Protein AF-A0A929DGN9-F1 (afdb_monomer)

Foldseek 3Di:
DDDDPDDDPPVNVVVVVVVVVVVVVVVVVVVVCVVVPVPQPDDPDDDPDDAPPPPDDDDDDPPDDDKDFRPDKDQFDKDKDKDFDPDDDQFDKKFKWFLAPDPQFTWTFIAGLQQWTFIWTGHRPDTDTLGPIDHDPLDHHDGDIWMWMWGADFQKIWIDINSHTDDIGGDHPGRMHTMIMD

Sequence (182 aa):
MNEPPEQIPRCLWRAGVGLVALALAVGLALIVALALGWNNPRPTRSPDWEAPGLPLSLEATSNEAVVTLLGYLSGDFTLEVEAAPLSGPDFNGYGLVYRAQGPAHYYAFAVGADGYYGVLRVQGDEETPLVDWQQFPHVRRGRQANRLRVNCAGPTCRFYINDEYATTVEDSTWLAGDVGLW

Secondary structure (DSSP, 8-state):
--PPP----HHHHHHHHHHHHHHHHHHHHHHHHHHTTTT--S-SSPPS---TTPSP-----TT----EE-S--BSSEEEEEEE---SS-S--EEEEEEEEEETTEEEEEEEETTSEEEEEEEETTEEEEEEEEEE-TTSPPTT--EEEEEEEETTEEEEEETTEEEEEEE--S-SSBEEEE-

pLDDT: mean 90.07, std 10.59, range [41.5, 98.75]

Mean predicted aligned error: 8.44 Å

Structure (mmCIF, N/CA/C/O backbone):
data_AF-A0A929DGN9-F1
#
_entry.id   AF-A0A929DGN9-F1
#
loop_
_atom_site.group_PDB
_atom_site.id
_atom_site.type_symbol
_atom_site.label_atom_id
_atom_site.label_alt_id
_atom_site.label_comp_id
_atom_site.label_asym_id
_atom_site.label_entity_id
_atom_site.label_seq_id
_atom_site.pdbx_PDB_ins_code
_atom_site.Cartn_x
_atom_site.Cartn_y
_atom_site.Cartn_z
_atom_site.occupancy
_atom_site.B_iso_or_equiv
_atom_site.auth_seq_id
_atom_site.auth_comp_id
_atom_site.auth_asym_id
_atom_site.auth_atom_id
_atom_site.pdbx_PDB_model_num
ATOM 1 N N . MET A 1 1 ? 61.242 -4.576 -35.184 1.00 41.50 1 MET A N 1
ATOM 2 C CA . MET A 1 1 ? 61.069 -6.029 -34.990 1.00 41.50 1 MET A CA 1
ATOM 3 C C . MET A 1 1 ? 59.685 -6.182 -34.399 1.00 41.50 1 MET A C 1
ATOM 5 O O . MET A 1 1 ? 59.508 -5.853 -33.238 1.00 41.50 1 MET A O 1
ATOM 9 N N . ASN A 1 2 ? 58.695 -6.470 -35.243 1.00 57.91 2 ASN A N 1
ATOM 10 C CA . ASN A 1 2 ? 57.292 -6.514 -34.838 1.00 57.91 2 ASN A CA 1
ATOM 11 C C . ASN A 1 2 ? 56.950 -7.979 -34.584 1.00 57.91 2 ASN A C 1
ATOM 13 O O . ASN A 1 2 ? 57.044 -8.784 -35.511 1.00 57.91 2 ASN A O 1
ATOM 17 N N . GLU A 1 3 ? 56.630 -8.326 -33.341 1.00 52.97 3 GLU A N 1
ATOM 18 C CA . GLU A 1 3 ? 56.109 -9.654 -33.026 1.00 52.97 3 GLU A CA 1
ATOM 19 C C . GLU A 1 3 ? 54.769 -9.870 -33.750 1.00 52.97 3 GLU A C 1
ATOM 21 O O . GLU A 1 3 ? 53.970 -8.931 -33.864 1.00 52.97 3 GLU A O 1
ATOM 26 N N . PRO A 1 4 ? 54.516 -11.073 -34.293 1.00 59.78 4 PRO A N 1
ATOM 27 C CA . PRO A 1 4 ? 53.228 -11.385 -34.890 1.00 59.78 4 PRO A CA 1
ATOM 28 C C . PRO A 1 4 ? 52.141 -11.384 -33.802 1.00 59.78 4 PRO A C 1
ATOM 30 O O . PRO A 1 4 ? 52.406 -11.825 -32.683 1.00 59.78 4 PRO A O 1
ATOM 33 N N . PRO A 1 5 ? 50.913 -10.925 -34.106 1.00 62.19 5 PRO A N 1
ATOM 34 C CA . PRO A 1 5 ? 49.835 -10.916 -33.128 1.00 62.19 5 PRO A CA 1
ATOM 35 C C . PRO A 1 5 ? 49.515 -12.345 -32.680 1.00 62.19 5 PRO A C 1
ATOM 37 O O . PRO A 1 5 ? 49.382 -13.257 -33.502 1.00 62.19 5 PRO A O 1
ATOM 40 N N . GLU A 1 6 ? 49.396 -12.521 -31.367 1.00 69.88 6 GLU A N 1
ATOM 41 C CA . GLU A 1 6 ? 49.073 -13.784 -30.711 1.00 69.88 6 GLU A CA 1
ATOM 42 C C . GLU A 1 6 ? 47.742 -14.339 -31.255 1.00 69.88 6 GLU A C 1
ATOM 44 O O . GLU A 1 6 ? 46.668 -13.766 -31.062 1.00 69.88 6 GLU A O 1
ATOM 49 N N . GLN A 1 7 ? 47.808 -15.441 -32.010 1.00 69.75 7 GLN A N 1
ATOM 50 C CA . GLN A 1 7 ? 46.627 -16.083 -32.589 1.00 69.75 7 GLN A CA 1
ATOM 51 C C . GLN A 1 7 ? 45.968 -16.980 -31.542 1.00 69.75 7 GLN A C 1
ATOM 53 O O . GLN A 1 7 ? 46.525 -18.010 -31.162 1.00 69.75 7 GLN A O 1
ATOM 58 N N . ILE A 1 8 ? 44.756 -16.620 -31.112 1.00 74.69 8 ILE A N 1
ATOM 59 C CA . ILE A 1 8 ? 43.980 -17.428 -30.165 1.00 74.69 8 ILE A CA 1
ATOM 60 C C . ILE A 1 8 ? 43.741 -18.829 -30.767 1.00 74.69 8 ILE A C 1
ATOM 62 O O . ILE A 1 8 ? 43.163 -18.946 -31.855 1.00 74.69 8 ILE A O 1
ATOM 66 N N . PRO A 1 9 ? 44.128 -19.915 -30.072 1.00 84.56 9 PRO A N 1
ATOM 67 C CA . PRO A 1 9 ? 43.871 -21.282 -30.507 1.00 84.56 9 PRO A CA 1
ATOM 68 C C . PRO A 1 9 ? 42.387 -21.517 -30.815 1.00 84.56 9 PRO A C 1
ATOM 70 O O . PRO A 1 9 ? 41.515 -21.206 -30.005 1.00 84.56 9 PRO A O 1
ATOM 73 N N . ARG A 1 10 ? 42.078 -22.153 -31.955 1.00 79.00 10 ARG A N 1
ATOM 74 C CA . ARG A 1 10 ? 40.691 -22.448 -32.386 1.00 79.00 10 ARG A CA 1
ATOM 75 C C . ARG A 1 10 ? 39.855 -23.176 -31.324 1.00 79.00 10 ARG A C 1
ATOM 77 O O . ARG A 1 10 ? 38.642 -22.998 -31.283 1.00 79.00 10 ARG A O 1
ATOM 84 N N . CYS A 1 11 ? 40.493 -23.991 -30.482 1.00 77.06 11 CYS A N 1
ATOM 85 C CA . CYS A 1 11 ? 39.845 -24.668 -29.358 1.00 77.06 11 CYS A CA 1
ATOM 86 C C . CYS A 1 11 ? 39.389 -23.671 -28.280 1.00 77.06 11 CYS A C 1
ATOM 88 O O . CYS A 1 11 ? 38.233 -23.705 -27.869 1.00 77.06 11 CYS A O 1
ATOM 90 N N . LEU A 1 12 ? 40.259 -22.728 -27.902 1.00 78.62 12 LEU A N 1
ATOM 91 C CA . LEU A 1 12 ? 39.950 -21.669 -26.939 1.00 78.62 12 LEU A CA 1
ATOM 92 C C . LEU A 1 12 ? 38.882 -20.709 -27.474 1.00 78.62 12 LEU A C 1
ATOM 94 O O . LEU A 1 12 ? 37.972 -20.343 -26.738 1.00 78.62 12 LEU A O 1
ATOM 98 N N . TRP A 1 13 ? 38.915 -20.381 -28.769 1.00 78.56 13 TRP A N 1
ATOM 99 C CA . TRP A 1 13 ? 37.856 -19.591 -29.406 1.00 78.56 13 TRP A CA 1
ATOM 100 C C . TRP A 1 13 ? 36.494 -20.301 -29.372 1.00 78.56 13 TRP A C 1
ATOM 102 O O . TRP A 1 13 ? 35.494 -19.710 -28.976 1.00 78.56 13 TRP A O 1
ATOM 112 N N . ARG A 1 14 ? 36.443 -21.590 -29.741 1.00 86.25 14 ARG A N 1
ATOM 113 C CA . ARG A 1 14 ? 35.204 -22.389 -29.696 1.00 86.25 14 ARG A CA 1
ATOM 114 C C . ARG A 1 14 ? 34.670 -22.548 -28.275 1.00 86.25 14 ARG A C 1
ATOM 116 O O . ARG A 1 14 ? 33.463 -22.448 -28.081 1.00 86.25 14 ARG A O 1
ATOM 123 N N . ALA A 1 15 ? 35.554 -22.762 -27.302 1.00 85.62 15 ALA A N 1
ATOM 124 C CA . ALA A 1 15 ? 35.184 -22.816 -25.893 1.00 85.62 15 ALA A CA 1
ATOM 125 C C . ALA A 1 15 ? 34.601 -21.473 -25.421 1.00 85.62 15 ALA A C 1
ATOM 127 O O . ALA A 1 15 ? 33.541 -21.457 -24.803 1.00 85.62 15 ALA A O 1
ATOM 128 N N . GLY A 1 16 ? 35.231 -20.351 -25.786 1.00 83.12 16 GLY A N 1
ATOM 129 C CA . GLY A 1 16 ? 34.738 -19.008 -25.476 1.00 83.12 16 GLY A CA 1
ATOM 130 C C . GLY A 1 16 ? 33.360 -18.722 -26.078 1.00 83.12 16 GLY A C 1
ATOM 131 O O . GLY A 1 16 ? 32.450 -18.315 -25.362 1.00 83.12 16 GLY A O 1
ATOM 132 N N . VAL A 1 17 ? 33.166 -19.010 -27.369 1.00 90.19 17 VAL A N 1
ATOM 133 C CA . VAL A 1 17 ? 31.860 -18.852 -28.038 1.00 90.19 17 VAL A CA 1
ATOM 134 C C . VAL A 1 17 ? 30.794 -19.750 -27.400 1.00 90.19 17 VAL A C 1
ATOM 136 O O . VAL A 1 17 ? 29.668 -19.304 -27.188 1.00 90.19 17 VAL A O 1
ATOM 139 N N . GLY A 1 18 ? 31.144 -20.991 -27.047 1.00 90.31 18 GLY A N 1
ATOM 140 C CA . GLY A 1 18 ? 30.239 -21.915 -26.361 1.00 90.31 18 GLY A CA 1
ATOM 141 C C . GLY A 1 18 ? 29.799 -21.412 -24.984 1.00 90.31 18 GLY A C 1
ATOM 142 O O . GLY A 1 18 ? 28.613 -21.471 -24.665 1.00 90.31 18 GLY A O 1
ATOM 143 N N . LEU A 1 19 ? 30.724 -20.859 -24.193 1.00 92.50 19 LEU A N 1
ATOM 144 C CA . LEU A 1 19 ? 30.418 -20.272 -22.884 1.00 92.50 19 LEU A CA 1
ATOM 145 C C . LEU A 1 19 ? 29.502 -19.048 -22.999 1.00 92.50 19 LEU A C 1
ATOM 147 O O . LEU A 1 19 ? 28.551 -18.928 -22.231 1.00 92.50 19 LEU A O 1
ATOM 151 N N . VAL A 1 20 ? 29.742 -18.169 -23.978 1.00 92.00 20 VAL A N 1
ATOM 152 C CA . VAL A 1 20 ? 28.879 -17.000 -24.225 1.00 92.00 20 VAL A CA 1
ATOM 153 C C . VAL A 1 20 ? 27.476 -17.434 -24.653 1.00 92.00 20 VAL A C 1
ATOM 155 O O . VAL A 1 20 ? 26.492 -16.927 -24.117 1.00 92.00 20 VAL A O 1
ATOM 158 N N . ALA A 1 21 ? 27.362 -18.397 -25.572 1.00 93.94 21 ALA A N 1
ATOM 159 C CA . ALA A 1 21 ? 26.068 -18.920 -26.007 1.00 93.94 21 ALA A CA 1
ATOM 160 C C . ALA A 1 21 ? 25.289 -19.560 -24.846 1.00 93.94 21 ALA A C 1
ATOM 162 O O . ALA A 1 21 ? 24.088 -19.326 -24.710 1.00 93.94 21 ALA A O 1
ATOM 163 N N . LEU A 1 22 ? 25.973 -20.312 -23.975 1.00 95.38 22 LEU A N 1
ATOM 164 C CA . LEU A 1 22 ? 25.376 -20.885 -22.770 1.00 95.38 22 LEU A CA 1
ATOM 165 C C . LEU A 1 22 ? 24.885 -19.792 -21.810 1.00 95.38 22 LEU A C 1
ATOM 167 O O . LEU A 1 22 ? 23.753 -19.867 -21.339 1.00 95.38 22 LEU A O 1
ATOM 171 N N . ALA A 1 23 ? 25.697 -18.764 -21.551 1.00 94.44 23 ALA A N 1
ATOM 172 C CA . ALA A 1 23 ? 25.321 -17.657 -20.673 1.00 94.44 23 ALA A CA 1
ATOM 173 C C . ALA A 1 23 ? 24.089 -16.898 -21.197 1.00 94.44 23 ALA A C 1
ATOM 175 O O . ALA A 1 23 ? 23.170 -16.612 -20.431 1.00 94.44 23 ALA A O 1
ATOM 176 N N . LEU A 1 24 ? 24.028 -16.631 -22.507 1.00 95.25 24 LEU A N 1
ATOM 177 C CA . LEU A 1 24 ? 22.865 -16.008 -23.145 1.00 95.25 24 LEU A CA 1
ATOM 178 C C . LEU A 1 24 ? 21.616 -16.893 -23.058 1.00 95.25 24 LEU A C 1
ATOM 180 O O . LEU A 1 24 ? 20.533 -16.386 -22.774 1.00 95.25 24 LEU A O 1
ATOM 184 N N . ALA A 1 25 ? 21.755 -18.207 -23.257 1.00 95.88 25 ALA A N 1
ATOM 185 C CA . ALA A 1 25 ? 20.642 -19.146 -23.140 1.00 95.88 25 ALA A CA 1
ATOM 186 C C . ALA A 1 25 ? 20.096 -19.219 -21.705 1.00 95.88 25 ALA A C 1
ATOM 188 O O . ALA A 1 25 ? 18.882 -19.187 -21.514 1.00 95.88 25 ALA A O 1
ATOM 189 N N . VAL A 1 26 ? 20.975 -19.255 -20.697 1.00 95.06 26 VAL A N 1
ATOM 190 C CA . VAL A 1 26 ? 20.585 -19.208 -19.277 1.00 95.06 26 VAL A CA 1
ATOM 191 C C . VAL A 1 26 ? 19.895 -17.884 -18.948 1.00 95.06 26 VAL A C 1
ATOM 193 O O . VAL A 1 26 ? 18.844 -17.890 -18.311 1.00 95.06 26 VAL A O 1
ATOM 196 N N . GLY A 1 27 ? 20.433 -16.757 -19.422 1.00 94.25 27 GLY A N 1
ATOM 197 C CA . GLY A 1 27 ? 19.818 -15.441 -19.244 1.00 94.25 27 GLY A CA 1
ATOM 198 C C . GLY A 1 27 ? 18.423 -15.355 -19.866 1.00 94.25 27 GLY A C 1
ATOM 199 O O . GLY A 1 27 ? 17.482 -14.925 -19.205 1.00 94.25 27 GLY A O 1
ATOM 200 N N . LEU A 1 28 ? 18.255 -15.832 -21.104 1.00 95.00 28 LEU A N 1
ATOM 201 C CA . LEU A 1 28 ? 16.951 -15.879 -21.770 1.00 95.00 28 LEU A CA 1
ATOM 202 C C . LEU A 1 28 ? 15.971 -16.799 -21.032 1.00 95.00 28 LEU A C 1
ATOM 204 O O . LEU A 1 28 ? 14.821 -16.419 -20.832 1.00 95.00 28 LEU A O 1
ATOM 208 N N . ALA A 1 29 ? 16.419 -17.979 -20.597 1.00 92.75 29 ALA A N 1
ATOM 209 C CA . ALA A 1 29 ? 15.597 -18.896 -19.815 1.00 92.75 29 ALA A CA 1
ATOM 210 C C . ALA A 1 29 ? 15.138 -18.259 -18.495 1.00 92.75 29 ALA A C 1
ATOM 212 O O . ALA A 1 29 ? 13.976 -18.411 -18.130 1.00 92.75 29 ALA A O 1
ATOM 213 N N . LEU A 1 30 ? 16.006 -17.497 -17.820 1.00 89.19 30 LEU A N 1
ATOM 214 C CA . LEU A 1 30 ? 15.650 -16.754 -16.612 1.00 89.19 30 LEU A CA 1
ATOM 215 C C . LEU A 1 30 ? 14.649 -15.625 -16.904 1.00 89.19 30 LEU A C 1
ATOM 217 O O . LEU A 1 30 ? 13.691 -15.458 -16.158 1.00 89.19 30 LEU A O 1
ATOM 221 N N . ILE A 1 31 ? 14.817 -14.881 -18.001 1.00 86.06 31 ILE A N 1
ATOM 222 C CA . ILE A 1 31 ? 13.856 -13.845 -18.420 1.00 86.06 31 ILE A CA 1
ATOM 223 C C . ILE A 1 31 ? 12.488 -14.470 -18.710 1.00 86.06 31 ILE A C 1
ATOM 225 O O . ILE A 1 31 ? 11.473 -13.970 -18.232 1.00 86.06 31 ILE A O 1
ATOM 229 N N . VAL A 1 32 ? 12.451 -15.583 -19.449 1.00 85.94 32 VAL A N 1
ATOM 230 C CA . VAL A 1 32 ? 11.212 -16.321 -19.738 1.00 85.94 32 VAL A CA 1
ATOM 231 C C . VAL A 1 32 ? 10.591 -16.850 -18.448 1.00 85.94 32 VAL A C 1
ATOM 233 O O . VAL A 1 32 ? 9.395 -16.688 -18.242 1.00 85.94 32 VAL A O 1
ATOM 236 N N . ALA A 1 33 ? 11.389 -17.420 -17.547 1.00 82.88 33 ALA A N 1
ATOM 237 C CA . ALA A 1 33 ? 10.945 -17.862 -16.231 1.00 82.88 33 ALA A CA 1
ATOM 238 C C . ALA A 1 33 ? 10.296 -16.733 -15.418 1.00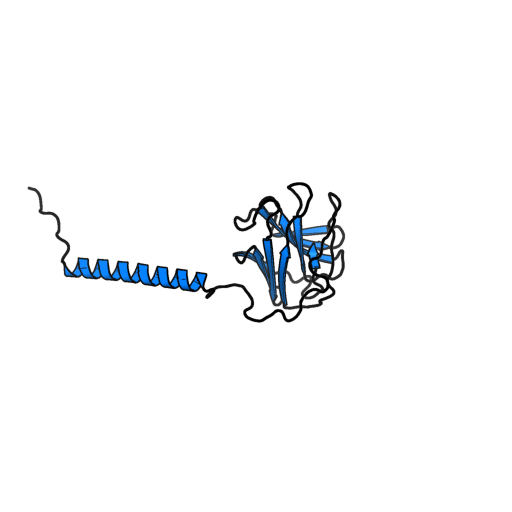 82.88 33 ALA A C 1
ATOM 240 O O . ALA A 1 33 ? 9.210 -16.917 -14.873 1.00 82.88 33 ALA A O 1
ATOM 241 N N . LEU A 1 34 ? 10.931 -15.561 -15.355 1.00 80.06 34 LEU A N 1
ATOM 242 C CA . LEU A 1 34 ? 10.397 -14.387 -14.663 1.00 80.06 34 LEU A CA 1
ATOM 243 C C . LEU A 1 34 ? 9.116 -13.871 -15.332 1.00 80.06 34 LEU A C 1
ATOM 245 O O . LEU A 1 34 ? 8.139 -13.610 -14.635 1.00 80.06 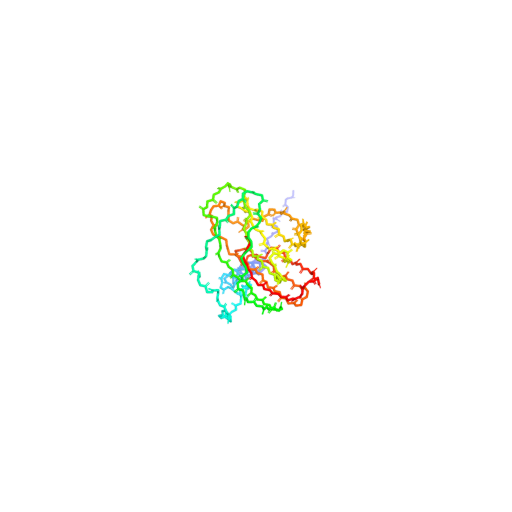34 LEU A O 1
ATOM 249 N N . ALA A 1 35 ? 9.072 -13.814 -16.667 1.00 73.56 35 ALA A N 1
ATOM 250 C CA . ALA A 1 35 ? 7.884 -13.419 -17.428 1.00 73.56 35 ALA A CA 1
ATOM 251 C C . ALA A 1 35 ? 6.710 -14.402 -17.256 1.00 73.56 35 ALA A C 1
ATOM 253 O O . ALA A 1 35 ? 5.552 -13.992 -17.242 1.00 73.56 35 ALA A O 1
ATOM 254 N N . LEU A 1 36 ? 7.007 -15.692 -17.078 1.00 77.00 36 LEU A N 1
ATOM 255 C CA . LEU A 1 36 ? 6.037 -16.738 -16.742 1.00 77.00 36 LEU A CA 1
ATOM 256 C C . LEU A 1 36 ? 5.702 -16.787 -15.242 1.00 77.00 36 LEU A C 1
ATOM 258 O O . LEU A 1 36 ? 4.891 -17.609 -14.821 1.00 77.00 36 LEU A O 1
ATOM 262 N N . GLY A 1 37 ? 6.288 -15.902 -14.433 1.00 64.12 37 GLY A N 1
ATOM 263 C CA . GLY A 1 37 ? 5.940 -15.743 -13.031 1.00 64.12 37 GLY A CA 1
ATOM 264 C C . GLY A 1 37 ? 6.639 -16.701 -12.068 1.00 64.12 37 GLY A C 1
ATOM 265 O O . GLY A 1 37 ? 6.131 -16.895 -10.968 1.00 64.12 37 GLY A O 1
ATOM 266 N N . TRP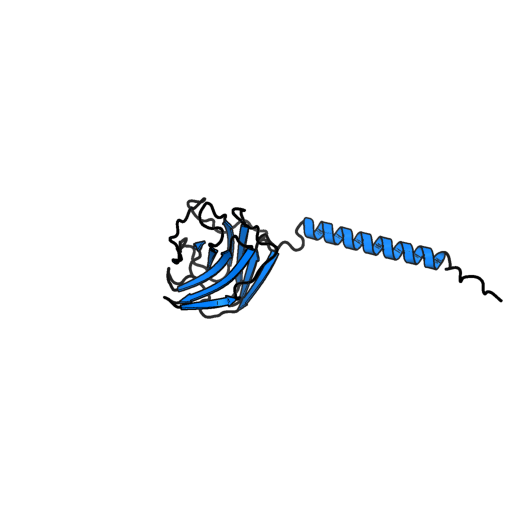 A 1 38 ? 7.803 -17.265 -12.419 1.00 67.00 38 TRP A N 1
ATOM 267 C CA . TRP A 1 38 ? 8.611 -18.068 -11.483 1.00 67.00 38 TRP A CA 1
ATOM 268 C C . TRP A 1 38 ? 8.849 -17.293 -10.173 1.00 67.00 38 TRP A C 1
ATOM 270 O O . TRP A 1 38 ? 8.730 -17.862 -9.094 1.00 67.00 38 TRP A O 1
ATOM 280 N N . ASN A 1 39 ? 9.069 -15.977 -10.237 1.00 67.81 39 ASN A N 1
ATOM 281 C CA . ASN A 1 39 ? 9.164 -15.113 -9.057 1.00 67.81 39 ASN A CA 1
ATOM 282 C C . ASN A 1 39 ? 7.995 -14.120 -8.967 1.00 67.81 39 ASN A C 1
ATOM 284 O O . ASN A 1 39 ? 8.204 -12.947 -8.671 1.00 67.81 39 ASN A O 1
ATOM 288 N N . ASN A 1 40 ? 6.773 -14.554 -9.299 1.00 66.56 40 ASN A N 1
ATOM 289 C CA . ASN A 1 40 ? 5.605 -13.690 -9.174 1.00 66.56 40 ASN A CA 1
ATOM 290 C C . ASN A 1 40 ? 5.249 -13.567 -7.686 1.00 66.56 40 ASN A C 1
ATOM 292 O O . ASN A 1 40 ? 4.917 -14.580 -7.072 1.00 66.56 40 ASN A O 1
ATOM 296 N N . PRO A 1 41 ? 5.255 -12.364 -7.090 1.00 66.62 41 PRO A N 1
ATOM 297 C CA . PRO A 1 41 ? 4.892 -12.208 -5.686 1.00 66.62 41 PRO A CA 1
ATOM 298 C C . PRO A 1 41 ? 3.377 -12.364 -5.437 1.00 66.62 41 PRO A C 1
ATOM 300 O O . PRO A 1 41 ? 2.898 -12.078 -4.340 1.00 66.62 41 PRO A O 1
ATOM 303 N N . ARG A 1 42 ? 2.613 -12.802 -6.448 1.00 72.94 42 ARG A N 1
ATOM 304 C CA . ARG A 1 42 ? 1.181 -13.078 -6.354 1.00 72.94 42 ARG A CA 1
ATOM 305 C C . ARG A 1 42 ? 0.905 -14.388 -5.613 1.00 72.94 42 ARG A C 1
ATOM 307 O O . ARG A 1 42 ? 1.566 -15.393 -5.885 1.00 72.94 42 ARG A O 1
ATOM 314 N N . PRO A 1 43 ? -0.127 -14.424 -4.755 1.00 71.31 43 PRO A N 1
ATOM 315 C CA . PRO A 1 43 ? -0.715 -15.681 -4.321 1.00 71.31 43 PRO A CA 1
ATOM 316 C C . PRO A 1 43 ? -1.148 -16.504 -5.543 1.00 71.31 43 PRO A C 1
ATOM 318 O O . PRO A 1 43 ? -1.798 -15.994 -6.451 1.00 71.31 43 PRO A O 1
ATOM 321 N N . THR A 1 44 ? -0.784 -17.785 -5.582 1.00 75.19 44 THR A N 1
ATOM 322 C CA . THR A 1 44 ? -1.181 -18.710 -6.663 1.00 75.19 44 THR A CA 1
ATOM 323 C C . THR A 1 44 ? -2.585 -19.285 -6.470 1.00 75.19 44 THR A C 1
ATOM 325 O O . THR A 1 44 ? -3.110 -19.967 -7.348 1.00 75.19 44 THR A O 1
ATOM 328 N N . ARG A 1 45 ? -3.189 -19.024 -5.310 1.00 81.50 45 ARG A N 1
ATOM 329 C CA . ARG A 1 45 ? -4.537 -19.439 -4.934 1.00 81.50 45 ARG A CA 1
ATOM 330 C C . ARG A 1 45 ? -5.510 -18.292 -5.201 1.00 81.50 45 ARG A C 1
ATOM 332 O O . ARG A 1 45 ? -5.150 -17.130 -5.026 1.00 81.50 45 ARG A O 1
ATOM 339 N N . SER A 1 46 ? -6.741 -18.628 -5.576 1.00 85.38 46 SER A N 1
ATOM 340 C CA . SER A 1 46 ? -7.851 -17.671 -5.572 1.00 85.38 46 SER A CA 1
ATOM 341 C C . SER A 1 46 ? -7.998 -17.006 -4.194 1.00 85.38 46 SER A C 1
ATOM 343 O O . SER A 1 46 ? -7.706 -17.663 -3.189 1.00 85.38 46 SER A O 1
ATOM 345 N N . PRO A 1 47 ? -8.450 -15.740 -4.127 1.00 88.44 47 PRO A N 1
ATOM 346 C CA . PRO A 1 47 ? -8.708 -15.077 -2.856 1.00 88.44 47 PRO A CA 1
ATOM 347 C C . PRO A 1 47 ? -9.646 -15.914 -1.985 1.00 88.44 47 PRO A C 1
ATOM 349 O O . PRO A 1 47 ? -10.649 -16.440 -2.467 1.00 88.44 47 PRO A O 1
ATOM 352 N N . ASP A 1 48 ? -9.327 -16.027 -0.697 1.00 89.62 48 ASP A N 1
ATOM 353 C CA . ASP A 1 48 ? -10.231 -16.669 0.263 1.00 89.62 48 ASP A CA 1
ATOM 354 C C . ASP A 1 48 ? -11.452 -15.773 0.570 1.00 89.62 48 ASP A C 1
ATOM 356 O O . ASP A 1 48 ? -12.461 -16.253 1.085 1.00 89.62 48 ASP A O 1
ATOM 360 N N . TRP A 1 49 ? -11.373 -14.480 0.229 1.00 91.81 49 TRP A N 1
ATOM 361 C CA . TRP A 1 49 ? -12.438 -13.491 0.363 1.00 91.81 49 TRP A CA 1
ATOM 362 C C . TRP A 1 49 ? -12.291 -12.377 -0.686 1.00 91.81 49 TRP A C 1
ATOM 364 O O . TRP A 1 49 ? -11.175 -11.987 -1.032 1.00 91.81 49 TRP A O 1
ATOM 374 N N . GLU A 1 50 ? -13.420 -11.845 -1.153 1.00 91.31 50 GLU A N 1
ATOM 375 C CA . GLU A 1 50 ? -13.503 -10.678 -2.036 1.00 91.31 50 GLU A CA 1
ATOM 376 C C . GLU A 1 50 ? -14.452 -9.640 -1.429 1.00 91.31 50 GLU A C 1
ATOM 378 O O . GLU A 1 50 ? -15.478 -9.993 -0.837 1.00 91.31 50 GLU A O 1
ATOM 383 N N . ALA A 1 51 ? -14.122 -8.355 -1.584 1.00 87.88 51 ALA A N 1
ATOM 384 C CA . ALA A 1 51 ? -14.921 -7.279 -1.013 1.00 87.88 51 ALA A CA 1
ATOM 385 C C . ALA A 1 51 ? -16.301 -7.184 -1.690 1.00 87.88 51 ALA A C 1
ATOM 387 O O . ALA A 1 51 ? -16.379 -7.098 -2.921 1.00 87.88 51 ALA A O 1
ATOM 388 N N . PRO A 1 52 ? -17.405 -7.167 -0.921 1.00 85.19 52 PRO A N 1
ATOM 389 C CA . PRO A 1 52 ? -18.728 -6.978 -1.496 1.00 85.19 52 PRO A CA 1
ATOM 390 C C . PRO A 1 52 ? -18.872 -5.560 -2.066 1.00 85.19 52 PRO A C 1
ATOM 392 O O . PRO A 1 52 ? -18.353 -4.597 -1.507 1.00 85.19 52 PRO A O 1
ATOM 395 N N . GLY A 1 53 ? -19.625 -5.417 -3.160 1.00 83.31 53 GLY A N 1
ATOM 396 C CA . GLY A 1 53 ? -19.985 -4.101 -3.704 1.00 83.31 53 GLY A CA 1
ATOM 397 C C . GLY A 1 53 ? -18.897 -3.402 -4.525 1.00 83.31 53 GLY A C 1
ATOM 398 O O . GLY A 1 53 ? -18.987 -2.195 -4.724 1.00 83.31 53 GLY A O 1
ATOM 399 N N . LEU A 1 54 ? -17.891 -4.130 -5.020 1.00 83.62 54 LEU A N 1
ATOM 400 C CA . LEU A 1 54 ? -16.938 -3.593 -5.995 1.00 83.62 54 LEU A CA 1
ATOM 401 C C . LEU A 1 54 ? -17.595 -3.374 -7.383 1.00 83.62 54 LEU A C 1
ATOM 403 O O . LEU A 1 54 ? -18.432 -4.184 -7.790 1.00 83.62 54 LEU A O 1
ATOM 407 N N . PRO A 1 55 ? -17.197 -2.330 -8.144 1.00 87.88 55 PRO A N 1
ATOM 408 C CA . PRO A 1 55 ? -16.208 -1.313 -7.783 1.00 87.88 55 PRO A CA 1
ATOM 409 C C . PRO A 1 55 ? -16.755 -0.315 -6.752 1.00 87.88 55 PRO A C 1
ATOM 411 O O . PRO A 1 55 ? -17.901 0.119 -6.841 1.00 87.88 55 PRO A O 1
ATOM 414 N N . LEU A 1 56 ? -15.906 0.075 -5.801 1.00 88.81 56 LEU A N 1
ATOM 415 C CA . LEU A 1 56 ? -16.214 1.093 -4.799 1.00 88.81 56 LEU A CA 1
ATOM 416 C C . LEU A 1 56 ? -15.619 2.439 -5.231 1.00 88.81 56 LEU A C 1
ATOM 418 O O . LEU A 1 56 ? -14.515 2.480 -5.773 1.00 88.81 56 LEU A O 1
ATOM 422 N N . SER A 1 57 ? -16.337 3.533 -4.976 1.00 89.38 57 SER A N 1
ATOM 423 C CA . SER A 1 57 ? -15.840 4.896 -5.185 1.00 89.38 57 SER A CA 1
ATOM 424 C C . SER A 1 57 ? -15.880 5.660 -3.874 1.00 89.38 57 SER A C 1
ATOM 426 O O . SER A 1 57 ? -16.910 5.673 -3.202 1.00 89.38 57 SER A O 1
ATOM 428 N N . LEU A 1 58 ? -14.764 6.297 -3.531 1.00 88.25 58 LEU A N 1
ATOM 429 C CA . LEU A 1 58 ? -14.623 7.124 -2.341 1.00 88.25 58 LEU A CA 1
ATOM 430 C C . LEU A 1 58 ? -14.444 8.574 -2.780 1.00 88.25 58 LEU A C 1
ATOM 432 O O . LEU A 1 58 ? -13.697 8.859 -3.718 1.00 88.25 58 LEU A O 1
ATOM 436 N N . GLU A 1 59 ? -15.136 9.480 -2.101 1.00 88.75 59 GLU A N 1
ATOM 437 C CA . GLU A 1 59 ? -14.959 10.918 -2.262 1.00 88.75 59 GLU A CA 1
ATOM 438 C C . GLU A 1 59 ? -14.320 11.464 -0.990 1.00 88.75 59 GLU A C 1
ATOM 440 O O . GLU A 1 59 ? -14.810 11.207 0.110 1.00 88.75 59 GLU A O 1
ATOM 445 N N . ALA A 1 60 ? -13.226 12.204 -1.151 1.00 85.38 60 ALA A N 1
ATOM 446 C CA . ALA A 1 60 ? -12.507 12.836 -0.056 1.00 85.38 60 ALA A CA 1
ATOM 447 C C . ALA A 1 60 ? -12.431 14.350 -0.266 1.00 85.38 60 ALA A C 1
ATOM 449 O O . ALA A 1 60 ? -12.252 14.846 -1.385 1.00 85.38 60 ALA A O 1
ATOM 450 N N . THR A 1 61 ? -12.579 15.082 0.831 1.00 81.88 61 THR A N 1
ATOM 451 C CA . THR A 1 61 ? -12.334 16.519 0.939 1.00 81.88 61 THR A CA 1
ATOM 452 C C . THR A 1 61 ? -10.832 16.790 1.011 1.00 81.88 61 THR A C 1
ATOM 454 O O . THR A 1 61 ? -10.036 15.949 1.421 1.00 81.88 61 THR A O 1
ATOM 457 N N . SER A 1 62 ? -10.411 17.984 0.587 1.00 77.38 62 SER A N 1
ATOM 458 C CA . SER A 1 62 ? -9.003 18.374 0.717 1.00 77.38 62 SER A CA 1
ATOM 459 C C . SER A 1 62 ? -8.592 18.355 2.190 1.00 77.38 62 SER A C 1
ATOM 461 O O . SER A 1 62 ? -9.280 18.950 3.016 1.00 77.38 62 SER A O 1
ATOM 463 N N . ASN A 1 63 ? -7.426 17.773 2.475 1.00 76.12 63 ASN A N 1
ATOM 464 C CA . ASN A 1 63 ? -6.802 17.693 3.803 1.00 76.12 63 ASN A CA 1
ATOM 465 C C . ASN A 1 63 ? -7.492 16.757 4.811 1.00 76.12 63 ASN A C 1
ATOM 467 O O . ASN A 1 63 ? -7.180 16.834 5.996 1.00 76.12 63 ASN A O 1
ATOM 471 N N . GLU A 1 64 ? -8.385 15.872 4.369 1.00 81.44 64 GLU A N 1
ATOM 472 C CA . GLU A 1 64 ? -8.977 14.838 5.223 1.00 81.44 64 GLU A CA 1
ATOM 473 C C . GLU A 1 64 ? -8.806 13.462 4.573 1.00 81.44 64 GLU A C 1
ATOM 475 O O . GLU A 1 64 ? -9.115 13.273 3.395 1.00 81.44 64 GLU A O 1
ATOM 480 N N . ALA A 1 65 ? -8.314 12.493 5.346 1.00 87.12 65 ALA A N 1
ATOM 481 C CA . ALA A 1 65 ? -8.293 11.096 4.929 1.00 87.12 65 ALA A CA 1
ATOM 482 C C . ALA A 1 65 ? -9.687 10.481 5.106 1.00 87.12 65 ALA A C 1
ATOM 484 O O . ALA A 1 65 ? -10.312 10.635 6.159 1.00 87.12 65 ALA A O 1
ATOM 485 N N . VAL A 1 66 ? -10.163 9.745 4.101 1.00 92.12 66 VAL A N 1
ATOM 486 C CA . VAL A 1 66 ? -11.448 9.038 4.160 1.00 92.12 66 VAL A CA 1
ATOM 487 C C . VAL A 1 66 ? -11.192 7.542 4.159 1.00 92.12 66 VAL A C 1
ATOM 489 O O . VAL A 1 66 ? -10.843 6.956 3.144 1.00 92.12 66 VAL A O 1
ATOM 492 N N . VAL A 1 67 ? -11.432 6.902 5.300 1.00 94.50 67 VAL A N 1
ATOM 493 C CA . VAL A 1 67 ? -11.237 5.458 5.448 1.00 94.50 67 VAL A CA 1
ATOM 494 C C . VAL A 1 67 ? -12.553 4.711 5.288 1.00 94.50 67 VAL A C 1
ATOM 496 O O . VAL A 1 67 ? -13.531 4.997 5.978 1.00 94.50 67 VAL A O 1
ATOM 499 N N . THR A 1 68 ? -12.557 3.688 4.433 1.00 94.88 68 THR A N 1
ATOM 500 C CA . THR A 1 68 ? -13.646 2.702 4.365 1.00 94.88 68 THR A CA 1
ATOM 501 C C . THR A 1 68 ? -13.129 1.328 4.762 1.00 94.88 68 THR A C 1
ATOM 503 O O . THR A 1 68 ? -12.331 0.733 4.041 1.00 94.88 68 THR A O 1
ATOM 506 N N . LEU A 1 69 ? -13.595 0.818 5.902 1.00 95.50 69 LEU A N 1
ATOM 507 C CA . LEU A 1 69 ? -13.306 -0.540 6.365 1.00 95.50 69 LEU A CA 1
ATOM 508 C C . LEU A 1 69 ? -14.273 -1.541 5.725 1.00 95.50 69 LEU A C 1
ATOM 510 O O . LEU A 1 69 ? -15.451 -1.233 5.535 1.00 95.50 69 LEU A O 1
ATOM 514 N N . LEU A 1 70 ? -13.779 -2.732 5.387 1.00 94.50 70 LEU A N 1
ATOM 515 C CA . LEU A 1 70 ? -14.521 -3.719 4.599 1.00 94.50 70 LEU A CA 1
ATOM 516 C C . LEU A 1 70 ? -15.094 -4.876 5.434 1.00 94.50 70 LEU A C 1
ATOM 518 O O . LEU A 1 70 ? -15.790 -5.732 4.884 1.00 94.50 70 LEU A O 1
ATOM 522 N N . GLY A 1 71 ? -14.843 -4.907 6.745 1.00 92.88 71 GLY A N 1
ATOM 523 C CA . GLY A 1 71 ? -15.378 -5.918 7.656 1.00 92.88 71 GLY A CA 1
ATOM 524 C C . GLY A 1 71 ? -14.676 -7.274 7.567 1.00 92.88 71 GLY A C 1
ATOM 525 O O . GLY A 1 71 ? -15.254 -8.284 7.974 1.00 92.88 71 GLY A O 1
ATOM 526 N N . TYR A 1 72 ? -13.452 -7.321 7.038 1.00 91.81 72 TYR A N 1
ATOM 527 C CA . TYR A 1 72 ? -12.635 -8.527 6.964 1.00 91.81 72 TYR A CA 1
ATOM 528 C C . TYR A 1 72 ? -11.489 -8.458 7.979 1.00 91.81 72 TYR A C 1
ATOM 530 O O . TYR A 1 72 ? -10.439 -7.860 7.752 1.00 91.81 72 TYR A O 1
ATOM 538 N N . LEU A 1 73 ? -11.703 -9.109 9.123 1.00 92.12 73 LEU A N 1
ATOM 539 C CA . LEU A 1 73 ? -10.748 -9.165 10.227 1.00 92.12 73 LEU A CA 1
ATOM 540 C C . LEU A 1 73 ? -9.751 -10.308 10.021 1.00 92.12 73 LEU A C 1
ATOM 542 O O . LEU A 1 73 ? -10.139 -11.478 10.016 1.00 92.12 73 LEU A O 1
ATOM 546 N N . SER A 1 74 ? -8.462 -9.986 9.919 1.00 92.75 74 SER A N 1
ATOM 547 C CA . SER A 1 74 ? -7.400 -10.995 9.849 1.00 92.75 74 SER A CA 1
ATOM 548 C C . SER A 1 74 ? -6.102 -10.535 10.519 1.00 92.75 74 SER A C 1
ATOM 550 O O . SER A 1 74 ? -5.859 -9.341 10.695 1.00 92.75 74 SER A O 1
ATOM 552 N N . GLY A 1 75 ? -5.266 -11.504 10.903 1.00 95.75 75 GLY A N 1
ATOM 553 C CA . GLY A 1 75 ? -3.901 -11.286 11.391 1.00 95.75 75 GLY A CA 1
ATOM 554 C C . GLY A 1 75 ? -2.869 -11.390 10.274 1.00 95.75 75 GLY A C 1
ATOM 555 O O . GLY A 1 75 ? -2.261 -10.393 9.868 1.00 95.75 75 GLY A O 1
ATOM 556 N N . ASP A 1 76 ? -2.735 -12.607 9.748 1.00 96.19 76 ASP A N 1
ATOM 557 C CA . ASP A 1 76 ? -1.898 -12.923 8.595 1.00 96.19 76 ASP A CA 1
ATOM 558 C C . ASP A 1 76 ? -2.775 -12.987 7.345 1.00 96.19 76 ASP A C 1
ATOM 560 O O . ASP A 1 76 ? -3.797 -13.678 7.312 1.00 96.19 76 ASP A O 1
ATOM 564 N N . PHE A 1 77 ? -2.414 -12.228 6.317 1.00 95.31 77 PHE A N 1
ATOM 565 C CA . PHE A 1 77 ? -3.213 -12.130 5.099 1.00 95.31 77 PHE A CA 1
ATOM 566 C C . PHE A 1 77 ? -2.407 -11.571 3.936 1.00 95.31 77 PHE A C 1
ATOM 568 O O . PHE A 1 77 ? -1.339 -10.980 4.094 1.00 95.31 77 PHE A O 1
ATOM 575 N N . THR A 1 78 ? -2.969 -11.734 2.743 1.00 95.38 78 THR A N 1
ATOM 576 C CA . THR A 1 78 ? -2.611 -10.928 1.580 1.00 95.38 78 THR A CA 1
ATOM 577 C C . THR A 1 78 ? -3.839 -10.146 1.149 1.00 95.38 78 THR A C 1
ATOM 579 O O . THR A 1 78 ? -4.875 -10.746 0.883 1.00 95.38 78 THR A O 1
ATOM 582 N N . LEU A 1 79 ? -3.717 -8.824 1.091 1.00 95.50 79 LEU A N 1
ATOM 583 C CA . LEU A 1 79 ? -4.733 -7.924 0.559 1.00 95.50 79 LEU A CA 1
ATOM 584 C C . LEU A 1 79 ? -4.206 -7.340 -0.747 1.00 95.50 79 LEU A C 1
ATOM 586 O O . LEU A 1 79 ? -3.094 -6.813 -0.776 1.00 95.50 79 LEU A O 1
ATOM 590 N N . GLU A 1 80 ? -5.000 -7.430 -1.809 1.00 95.25 80 GLU A N 1
ATOM 591 C CA . GLU A 1 80 ? -4.690 -6.874 -3.124 1.00 95.25 80 GLU A CA 1
ATOM 592 C C . GLU A 1 80 ? -5.897 -6.091 -3.645 1.00 95.25 80 GLU A C 1
ATOM 594 O O . GLU A 1 80 ? -7.024 -6.580 -3.589 1.00 95.25 80 GLU A O 1
ATOM 599 N N . VAL A 1 81 ? -5.662 -4.875 -4.141 1.00 95.19 81 VAL A N 1
ATOM 600 C CA . VAL A 1 81 ? -6.691 -4.012 -4.741 1.00 95.19 81 VAL A CA 1
ATOM 601 C C . VAL A 1 81 ? -6.103 -3.313 -5.960 1.00 95.19 81 VAL A C 1
ATOM 603 O O . VAL A 1 81 ? -4.951 -2.879 -5.947 1.00 95.19 81 VAL A O 1
ATOM 606 N N . GLU A 1 82 ? -6.905 -3.171 -7.009 1.00 95.75 82 GLU A N 1
ATOM 607 C CA . GLU A 1 82 ? -6.627 -2.249 -8.106 1.00 95.75 82 GLU A CA 1
ATOM 608 C C . GLU A 1 82 ? -7.439 -0.967 -7.903 1.00 95.75 82 GLU A C 1
ATOM 610 O O . GLU A 1 82 ? -8.662 -1.015 -7.784 1.00 95.75 82 GLU A O 1
ATOM 615 N N . ALA A 1 83 ? -6.752 0.173 -7.833 1.00 94.44 83 ALA A N 1
ATOM 616 C CA . ALA A 1 83 ? -7.361 1.473 -7.576 1.00 94.44 83 ALA A CA 1
ATOM 617 C C . ALA A 1 83 ? -6.807 2.533 -8.535 1.00 94.44 83 ALA A C 1
ATOM 619 O O . ALA A 1 83 ? -5.646 2.475 -8.950 1.00 94.44 83 ALA A O 1
ATOM 620 N N . ALA A 1 84 ? -7.646 3.504 -8.893 1.00 92.69 84 ALA A N 1
ATOM 621 C CA . ALA A 1 84 ? -7.290 4.611 -9.771 1.00 92.69 84 ALA A CA 1
ATOM 622 C C . ALA A 1 84 ? -7.929 5.916 -9.269 1.00 92.69 84 ALA A C 1
ATOM 624 O O . ALA A 1 84 ? -9.114 5.910 -8.926 1.00 92.69 84 ALA A O 1
ATOM 625 N N . PRO A 1 85 ? -7.207 7.048 -9.294 1.00 90.44 85 PRO A N 1
ATOM 626 C CA . PRO A 1 85 ? -7.814 8.355 -9.078 1.00 90.44 85 PRO A CA 1
ATOM 627 C C . PRO A 1 85 ? -8.828 8.670 -10.184 1.00 90.44 85 PRO A C 1
ATOM 629 O O . PRO A 1 85 ? -8.474 8.698 -11.365 1.00 90.44 85 PRO A O 1
ATOM 632 N N . LEU A 1 86 ? -10.080 8.949 -9.815 1.00 89.31 86 LEU A N 1
ATOM 633 C CA . LEU A 1 86 ? -11.134 9.309 -10.775 1.00 89.31 86 LEU A CA 1
ATOM 634 C C . LEU A 1 86 ? -11.141 10.813 -11.088 1.00 89.31 86 LEU A C 1
ATOM 636 O O . LEU A 1 86 ? -11.314 11.226 -12.237 1.00 89.31 86 LEU A O 1
ATOM 640 N N . SER A 1 87 ? -10.915 11.639 -10.068 1.00 84.06 87 SER A N 1
ATOM 641 C CA . SER A 1 87 ? -10.926 13.101 -10.139 1.00 84.06 87 SER A CA 1
ATOM 642 C C . SER A 1 87 ? -10.091 13.710 -9.011 1.00 84.06 87 SER A C 1
ATOM 644 O O . SER A 1 87 ? -9.625 12.996 -8.130 1.00 84.06 87 SER A O 1
ATOM 646 N N . GLY A 1 88 ? -9.929 15.034 -9.026 1.00 75.75 88 GLY A N 1
ATOM 647 C CA . GLY A 1 88 ? -9.150 15.770 -8.030 1.00 75.75 88 GLY A CA 1
ATOM 648 C C . GLY A 1 88 ? -7.830 16.316 -8.584 1.00 75.75 88 GLY A C 1
ATOM 649 O O . GLY A 1 88 ? -7.533 16.110 -9.769 1.00 75.75 88 GLY A O 1
ATOM 650 N N . PRO A 1 89 ? -7.084 17.068 -7.757 1.00 71.00 89 PRO A N 1
ATOM 651 C CA . PRO A 1 89 ? -5.750 17.547 -8.096 1.00 71.00 89 PRO A CA 1
ATOM 652 C C . PRO A 1 89 ? -4.790 16.379 -8.347 1.00 71.00 89 PRO A C 1
ATOM 654 O O . PRO A 1 89 ? -4.982 15.278 -7.837 1.00 71.00 89 PRO A O 1
ATOM 657 N N . ASP A 1 90 ? -3.718 16.641 -9.096 1.00 65.25 90 ASP A N 1
ATOM 658 C CA . ASP A 1 90 ? -2.663 15.649 -9.364 1.00 65.25 90 ASP A CA 1
ATOM 659 C C . ASP A 1 90 ? -1.924 15.208 -8.084 1.00 65.25 90 ASP A C 1
ATOM 661 O O . ASP A 1 90 ? -1.216 14.205 -8.088 1.00 65.25 90 ASP A O 1
ATOM 665 N N . PHE A 1 91 ? -2.103 15.952 -6.989 1.00 62.28 91 PHE A N 1
ATOM 666 C CA . PHE A 1 91 ? -1.587 15.647 -5.663 1.00 62.28 91 PHE A CA 1
ATOM 667 C C . PHE A 1 91 ? -2.740 15.258 -4.737 1.00 62.28 91 PHE A C 1
ATOM 669 O O . PHE A 1 91 ? -3.306 16.110 -4.063 1.00 62.28 91 PHE A O 1
ATOM 676 N N . ASN A 1 92 ? -3.096 13.976 -4.751 1.00 75.56 92 ASN A N 1
ATOM 677 C CA . ASN A 1 92 ? -3.921 13.306 -3.749 1.00 75.56 92 ASN A CA 1
ATOM 678 C C . ASN A 1 92 ? -3.420 11.861 -3.638 1.00 75.56 92 ASN A C 1
ATOM 680 O O . ASN A 1 92 ? -3.079 11.237 -4.651 1.00 75.56 92 ASN A O 1
ATOM 684 N N . GLY A 1 93 ? -3.342 11.350 -2.412 1.00 88.56 93 GLY A N 1
ATOM 685 C CA . GLY A 1 93 ? -3.028 9.950 -2.163 1.00 88.56 93 GLY A CA 1
ATOM 686 C C . GLY A 1 93 ? -4.293 9.092 -2.166 1.00 88.56 93 GLY A C 1
ATOM 687 O O . GLY A 1 93 ? -5.387 9.590 -1.927 1.00 88.56 93 GLY A O 1
ATOM 688 N N . TYR A 1 94 ? -4.125 7.805 -2.418 1.00 94.19 94 TYR A N 1
ATOM 689 C CA . TYR A 1 94 ? -5.124 6.760 -2.205 1.00 94.19 94 TYR A CA 1
ATOM 690 C C . TYR A 1 94 ? -4.382 5.488 -1.815 1.00 94.19 94 TYR A C 1
ATOM 692 O O . TYR A 1 94 ? -3.188 5.345 -2.104 1.00 94.19 94 TYR A O 1
ATOM 700 N N . GLY A 1 95 ? -5.047 4.550 -1.158 1.00 96.12 95 GLY A N 1
ATOM 701 C CA . GLY A 1 95 ? -4.314 3.405 -0.654 1.00 96.12 95 GLY A CA 1
ATOM 702 C C . GLY A 1 95 ? -5.134 2.297 -0.041 1.00 96.12 95 GLY A C 1
ATOM 703 O O . GLY A 1 95 ? -6.351 2.200 -0.188 1.00 96.12 95 GLY A O 1
ATOM 704 N N . LEU A 1 96 ? -4.402 1.433 0.653 1.00 97.81 96 LEU A N 1
ATOM 705 C CA . LEU A 1 96 ? -4.958 0.358 1.455 1.00 97.81 96 LEU A CA 1
ATOM 706 C C . LEU A 1 96 ? -4.883 0.737 2.923 1.00 97.81 96 LEU A C 1
ATOM 708 O O . LEU A 1 96 ? -3.839 1.182 3.400 1.00 97.81 96 LEU A O 1
ATOM 712 N N . VAL A 1 97 ? -5.952 0.442 3.645 1.00 98.06 97 VAL A N 1
ATOM 713 C CA . VAL A 1 97 ? -5.938 0.346 5.099 1.00 98.06 97 VAL A CA 1
ATOM 714 C C . VAL A 1 97 ? -5.727 -1.111 5.493 1.00 98.06 97 VAL A C 1
ATOM 716 O O . VAL A 1 97 ? -6.347 -2.014 4.927 1.00 98.06 97 VAL A O 1
ATOM 719 N N . TYR A 1 98 ? -4.852 -1.355 6.466 1.00 98.31 98 TYR A N 1
ATOM 720 C CA . TYR A 1 98 ? -4.581 -2.695 6.971 1.00 98.31 98 TYR A CA 1
ATOM 721 C C . TYR A 1 98 ? -4.437 -2.717 8.495 1.00 98.31 98 TYR A C 1
ATOM 723 O O . TYR A 1 98 ? -3.990 -1.749 9.113 1.00 98.31 98 TYR A O 1
ATOM 731 N N . ARG A 1 99 ? -4.843 -3.845 9.097 1.00 98.38 99 ARG A N 1
ATOM 732 C CA . ARG A 1 99 ? -4.851 -4.085 10.553 1.00 98.38 99 ARG A CA 1
ATOM 733 C C . ARG A 1 99 ? -5.517 -2.957 11.350 1.00 98.38 99 ARG A C 1
ATOM 735 O O . ARG A 1 99 ? -5.080 -2.613 12.450 1.00 98.38 99 ARG A O 1
ATOM 742 N N . ALA A 1 100 ? -6.589 -2.395 10.800 1.00 98.44 100 ALA A N 1
ATOM 743 C CA . ALA A 1 100 ? -7.345 -1.341 11.451 1.00 98.44 100 ALA A CA 1
ATOM 744 C C . ALA A 1 100 ? -8.009 -1.854 12.732 1.00 98.44 100 ALA A C 1
ATOM 746 O O . ALA A 1 100 ? -8.688 -2.881 12.733 1.00 98.44 100 ALA A O 1
ATOM 747 N N . GLN A 1 101 ? -7.838 -1.104 13.816 1.00 98.25 101 GLN A N 1
ATOM 748 C CA . GLN A 1 101 ? -8.602 -1.253 15.057 1.00 98.25 101 GLN A CA 1
ATOM 749 C C . GLN A 1 101 ? -9.888 -0.412 15.033 1.00 98.25 101 GLN A C 1
ATOM 751 O O . GLN A 1 101 ? -10.743 -0.537 15.905 1.00 98.25 101 GLN A O 1
ATOM 756 N N . GLY A 1 102 ? -10.010 0.469 14.040 1.00 97.00 102 GLY A N 1
ATOM 757 C CA . GLY A 1 102 ? -11.129 1.371 13.817 1.00 97.00 102 GLY A CA 1
ATOM 758 C C . GLY A 1 102 ? -10.750 2.458 12.805 1.00 97.00 102 GLY A C 1
ATOM 759 O O . GLY A 1 102 ? -9.614 2.480 12.327 1.00 97.00 102 GLY A O 1
ATOM 760 N N . PRO A 1 103 ? -11.661 3.395 12.499 1.00 95.38 103 PRO A N 1
ATOM 761 C CA . PRO A 1 103 ? -11.444 4.414 11.468 1.00 95.38 103 PRO A CA 1
ATOM 762 C C . PRO A 1 103 ? -10.368 5.457 11.816 1.00 95.38 103 PRO A C 1
ATOM 764 O O . PRO A 1 103 ? -9.986 6.222 10.946 1.00 95.38 103 PRO A O 1
ATOM 767 N N . ALA A 1 104 ? -9.879 5.491 13.062 1.00 96.56 104 ALA A N 1
ATOM 768 C CA . ALA A 1 104 ? -8.829 6.408 13.525 1.00 96.56 104 ALA A CA 1
ATOM 769 C C . ALA A 1 104 ? -7.561 5.688 14.031 1.00 96.56 104 ALA A C 1
ATOM 771 O O . ALA A 1 104 ? -6.634 6.326 14.517 1.00 96.56 104 ALA A O 1
ATOM 772 N N . HIS A 1 105 ? -7.518 4.355 13.969 1.00 98.19 105 HIS A N 1
ATOM 773 C CA . HIS A 1 105 ? -6.391 3.554 14.451 1.00 98.19 105 HIS A CA 1
ATOM 774 C C . HIS A 1 105 ? -6.095 2.452 13.445 1.00 98.19 105 HIS A C 1
ATOM 776 O O . HIS A 1 105 ? -6.773 1.424 13.434 1.00 98.19 105 HIS A O 1
ATOM 782 N N . TYR A 1 106 ? -5.131 2.683 12.565 1.00 98.38 106 TYR A N 1
ATOM 783 C CA . TYR A 1 106 ? -4.862 1.793 11.444 1.00 98.38 106 TYR A CA 1
ATOM 784 C C . TYR A 1 106 ? -3.468 2.013 10.868 1.00 98.38 106 TYR A C 1
ATOM 786 O O . TYR A 1 106 ? -2.793 2.987 11.197 1.00 98.38 106 TYR A O 1
ATOM 794 N N . TYR A 1 107 ? -3.044 1.123 9.978 1.00 98.62 107 TYR A N 1
ATOM 795 C CA . TYR A 1 107 ? -1.934 1.418 9.089 1.00 98.62 107 TYR A CA 1
ATOM 796 C C . TYR A 1 107 ? -2.438 1.702 7.678 1.00 98.62 107 TYR A C 1
ATOM 798 O O . TYR A 1 107 ? -3.390 1.067 7.216 1.00 98.62 107 TYR A O 1
ATOM 806 N N . ALA A 1 108 ? -1.779 2.629 6.992 1.00 98.19 108 ALA A N 1
ATOM 807 C CA . ALA A 1 108 ? -2.051 2.965 5.604 1.00 98.19 108 ALA A CA 1
ATOM 808 C C . ALA A 1 108 ? -0.854 2.613 4.723 1.00 98.19 108 ALA A C 1
ATOM 810 O O . ALA A 1 108 ? 0.293 2.901 5.065 1.00 98.19 108 ALA A O 1
ATOM 811 N N . PHE A 1 109 ? -1.126 2.012 3.572 1.00 98.56 109 PHE A N 1
ATOM 812 C CA . PHE A 1 109 ? -0.195 1.916 2.457 1.00 98.56 109 PHE A CA 1
ATOM 813 C C . PHE A 1 109 ? -0.715 2.808 1.337 1.00 98.56 109 PHE A C 1
ATOM 815 O O . PHE A 1 109 ? -1.664 2.439 0.644 1.00 98.56 109 PHE A O 1
ATOM 822 N N . ALA A 1 110 ? -0.120 3.990 1.207 1.00 96.50 110 ALA A N 1
ATOM 823 C CA . ALA A 1 110 ? -0.638 5.067 0.380 1.00 96.50 110 ALA A CA 1
ATOM 824 C C . ALA A 1 110 ? 0.243 5.300 -0.851 1.00 96.50 110 ALA A C 1
ATOM 826 O O . ALA A 1 110 ? 1.468 5.176 -0.794 1.00 96.50 110 ALA A O 1
ATOM 827 N N . VAL A 1 111 ? -0.396 5.656 -1.963 1.00 96.50 111 VAL A N 1
ATOM 828 C CA . VAL A 1 111 ? 0.233 5.978 -3.244 1.00 96.50 111 VAL A CA 1
ATOM 829 C C . VAL A 1 111 ? -0.316 7.302 -3.755 1.00 96.50 111 VAL A C 1
ATOM 831 O O . VAL A 1 111 ? -1.524 7.517 -3.788 1.00 96.50 111 VAL A O 1
ATOM 834 N N . GLY A 1 112 ? 0.584 8.190 -4.165 1.00 93.31 112 GLY A N 1
ATOM 835 C CA . GLY A 1 112 ? 0.268 9.462 -4.798 1.00 93.31 112 GLY A CA 1
ATOM 836 C C . GLY A 1 112 ? 0.222 9.336 -6.318 1.00 93.31 112 GLY A C 1
ATOM 837 O O . GLY A 1 112 ? 0.999 8.599 -6.934 1.00 93.31 112 GLY A O 1
ATOM 838 N N . ALA A 1 113 ? -0.664 10.103 -6.955 1.00 89.56 113 ALA A N 1
ATOM 839 C CA . ALA A 1 113 ? -0.731 10.190 -8.416 1.00 89.56 113 ALA A CA 1
ATOM 840 C C . ALA A 1 113 ? 0.540 10.802 -9.057 1.00 89.56 113 ALA A C 1
ATOM 842 O O . ALA A 1 113 ? 0.764 10.665 -10.260 1.00 89.56 113 ALA A O 1
ATOM 843 N N . ASP A 1 114 ? 1.420 11.417 -8.272 1.00 91.38 114 ASP A N 1
ATOM 844 C CA . ASP A 1 114 ? 2.720 11.961 -8.678 1.00 91.38 114 ASP A CA 1
ATOM 845 C C . ASP A 1 114 ? 3.852 10.911 -8.736 1.00 91.38 114 ASP A C 1
ATOM 847 O O . ASP A 1 114 ? 4.954 11.183 -9.228 1.00 91.38 114 ASP A O 1
ATOM 851 N N . GLY A 1 115 ? 3.581 9.675 -8.314 1.00 94.38 115 GLY A N 1
ATOM 852 C CA . GLY A 1 115 ? 4.545 8.578 -8.337 1.00 94.38 115 GLY A CA 1
ATOM 853 C C . GLY A 1 115 ? 5.269 8.336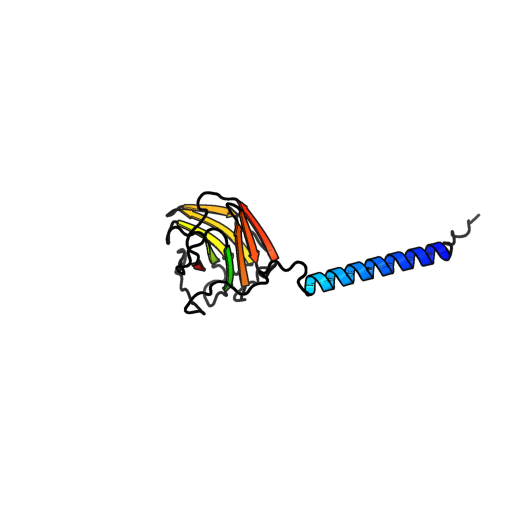 -7.016 1.00 94.38 115 GLY A C 1
ATOM 854 O O . GLY A 1 115 ? 6.296 7.653 -7.018 1.00 94.38 115 GLY A O 1
ATOM 855 N N . TYR A 1 116 ? 4.777 8.908 -5.919 1.00 96.56 116 TYR A N 1
ATOM 856 C CA . TYR A 1 116 ? 5.274 8.640 -4.575 1.00 96.56 116 TYR A CA 1
ATOM 857 C C . TYR A 1 116 ? 4.430 7.576 -3.873 1.00 96.56 116 TYR A C 1
ATOM 859 O O . TYR A 1 116 ? 3.274 7.341 -4.220 1.00 96.56 116 TYR A O 1
ATOM 867 N N . TYR A 1 117 ? 5.011 6.929 -2.871 1.00 98.00 117 TYR A N 1
ATOM 868 C CA . TYR A 1 117 ? 4.285 6.071 -1.941 1.00 98.00 117 TYR A CA 1
ATOM 869 C C . TYR A 1 117 ? 4.830 6.237 -0.525 1.00 98.00 117 TYR A C 1
ATOM 871 O O . TYR A 1 117 ? 5.972 6.667 -0.351 1.00 98.00 117 TYR A O 1
ATOM 879 N N . GLY A 1 118 ? 4.034 5.849 0.466 1.00 97.94 118 GLY A N 1
ATOM 880 C CA . GLY A 1 118 ? 4.421 5.823 1.871 1.00 97.94 118 GLY A CA 1
ATOM 881 C C . GLY A 1 118 ? 3.696 4.722 2.640 1.00 97.94 118 GLY A C 1
ATOM 882 O O . GLY A 1 118 ? 2.697 4.162 2.174 1.00 97.94 118 GLY A O 1
ATOM 883 N N . VAL A 1 119 ? 4.210 4.408 3.828 1.00 98.75 119 VAL A N 1
ATOM 884 C CA . VAL A 1 119 ? 3.535 3.527 4.790 1.00 98.75 119 VAL A CA 1
ATOM 885 C C . VAL A 1 119 ? 3.427 4.268 6.112 1.00 98.75 119 VAL A C 1
ATOM 887 O O . VAL A 1 119 ? 4.437 4.697 6.666 1.00 98.75 119 VAL A O 1
ATOM 890 N N . LEU A 1 120 ? 2.205 4.415 6.610 1.00 98.00 120 LEU A N 1
ATOM 891 C CA . LEU A 1 120 ? 1.887 5.230 7.778 1.00 98.00 120 LEU A CA 1
ATOM 892 C C . LEU A 1 120 ? 1.239 4.362 8.856 1.00 98.00 120 LEU A C 1
ATOM 894 O O . LEU A 1 120 ? 0.489 3.435 8.545 1.00 98.00 120 LEU A O 1
ATOM 898 N N . ARG A 1 121 ? 1.485 4.695 10.121 1.00 98.44 121 ARG A N 1
ATOM 899 C CA . ARG A 1 121 ? 0.665 4.278 11.260 1.00 98.44 121 ARG A CA 1
ATOM 900 C C . ARG A 1 121 ? -0.121 5.491 11.737 1.00 98.44 121 ARG A C 1
ATOM 902 O O . ARG A 1 121 ? 0.479 6.516 12.042 1.00 98.44 121 ARG A O 1
ATOM 909 N N . VAL A 1 122 ? -1.437 5.362 11.813 1.00 98.00 122 VAL A N 1
ATOM 910 C CA . VAL A 1 122 ? -2.349 6.425 12.244 1.00 98.00 122 VAL A CA 1
ATOM 911 C C . VAL A 1 122 ? -2.924 6.065 13.607 1.00 98.00 122 VAL A C 1
ATOM 913 O O . VAL A 1 122 ? -3.458 4.968 13.790 1.00 98.00 122 VAL A O 1
ATOM 916 N N . GLN A 1 123 ? -2.786 6.968 14.576 1.00 97.62 123 GLN A N 1
ATOM 917 C CA . GLN A 1 123 ? -3.265 6.824 15.949 1.00 97.62 123 GLN A CA 1
ATOM 918 C C . GLN A 1 123 ? -3.992 8.098 16.397 1.00 97.62 123 GLN A C 1
ATOM 920 O O . GLN A 1 123 ? -3.394 9.006 16.968 1.00 97.62 123 GLN A O 1
ATOM 925 N N . GLY A 1 124 ? -5.304 8.148 16.173 1.00 95.62 124 GLY A N 1
ATOM 926 C CA . GLY A 1 124 ? -6.079 9.373 16.344 1.00 95.62 124 GLY A CA 1
ATOM 927 C C . GLY A 1 124 ? -5.628 10.412 15.320 1.00 95.62 124 GLY A C 1
ATOM 928 O O . GLY A 1 124 ? -5.688 10.149 14.123 1.00 95.62 124 GLY A O 1
ATOM 929 N N . ASP A 1 125 ? -5.130 11.546 15.809 1.00 92.94 125 ASP A N 1
ATOM 930 C CA . ASP A 1 125 ? -4.605 12.641 14.982 1.00 92.94 125 ASP A CA 1
ATOM 931 C C . ASP A 1 125 ? -3.097 12.504 14.683 1.00 92.94 125 ASP A C 1
ATOM 933 O O . ASP A 1 125 ? -2.519 13.340 13.989 1.00 92.94 125 ASP A O 1
ATOM 937 N N . GLU A 1 126 ? -2.428 11.487 15.238 1.00 96.25 126 GLU A N 1
ATOM 938 C CA . GLU A 1 126 ? -1.000 11.256 15.014 1.00 96.25 126 GLU A CA 1
ATOM 939 C C . GLU A 1 126 ? -0.777 10.350 13.799 1.00 96.25 126 GLU A C 1
ATOM 941 O O . GLU A 1 126 ? -1.159 9.178 13.804 1.00 96.25 126 GLU A O 1
ATOM 946 N N . GLU A 1 127 ? -0.095 10.879 12.782 1.00 94.94 127 GLU A N 1
ATOM 947 C CA . GLU A 1 127 ? 0.411 10.110 11.646 1.00 94.94 127 GLU A CA 1
ATOM 948 C C . GLU A 1 127 ? 1.922 9.900 11.786 1.00 94.94 127 GLU A C 1
ATOM 950 O O . GLU A 1 127 ? 2.719 10.834 11.681 1.00 94.94 127 GLU A O 1
ATOM 955 N N . THR A 1 128 ? 2.339 8.656 12.021 1.00 98.00 128 THR A N 1
ATOM 956 C CA . THR A 1 128 ? 3.753 8.273 12.073 1.00 98.00 128 THR A CA 1
ATOM 957 C C . THR A 1 128 ? 4.160 7.596 10.761 1.00 98.00 128 THR A C 1
ATOM 959 O O . THR A 1 128 ? 3.625 6.526 10.449 1.00 98.00 128 THR A O 1
ATOM 962 N N . PRO A 1 129 ? 5.130 8.131 9.998 1.00 98.00 129 PRO A N 1
ATOM 963 C CA . PRO A 1 129 ? 5.679 7.413 8.857 1.00 98.00 129 PRO A CA 1
ATOM 964 C C . PRO A 1 129 ? 6.509 6.215 9.334 1.00 98.00 129 PRO A C 1
ATOM 966 O O . PRO A 1 129 ? 7.486 6.360 10.063 1.00 98.00 129 PRO A O 1
ATOM 969 N N . LEU A 1 130 ? 6.116 5.014 8.908 1.00 98.62 130 LEU A N 1
ATOM 970 C CA . LEU A 1 130 ? 6.950 3.808 8.994 1.00 98.62 130 LEU A CA 1
ATOM 971 C C . LEU A 1 130 ? 7.878 3.712 7.780 1.00 98.62 130 LEU A C 1
ATOM 973 O O . LEU A 1 130 ? 8.966 3.144 7.853 1.00 98.62 130 LEU A O 1
ATOM 977 N N . VAL A 1 131 ? 7.431 4.285 6.661 1.00 98.56 131 VAL A N 1
ATOM 978 C CA . VAL A 1 131 ? 8.220 4.559 5.464 1.00 98.56 131 VAL A CA 1
ATOM 979 C C . VAL A 1 131 ? 7.849 5.957 4.994 1.00 98.56 131 VAL A C 1
ATOM 981 O O . VAL A 1 131 ? 6.693 6.191 4.631 1.00 98.56 131 VAL A O 1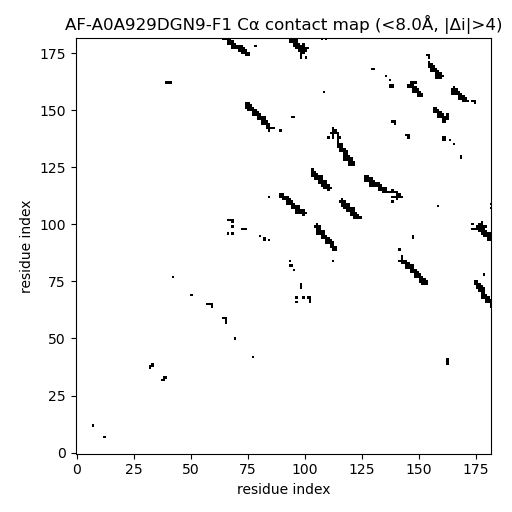
ATOM 984 N N . ASP A 1 132 ? 8.827 6.863 5.003 1.00 98.00 132 ASP A N 1
ATOM 985 C CA . ASP A 1 132 ? 8.663 8.220 4.483 1.00 98.00 132 ASP A CA 1
ATOM 986 C C . ASP A 1 132 ? 8.215 8.196 3.020 1.00 98.00 132 ASP A C 1
ATOM 988 O O . ASP A 1 132 ? 8.595 7.311 2.244 1.00 98.00 132 ASP A O 1
ATOM 992 N N . TRP A 1 133 ? 7.433 9.205 2.634 1.00 96.56 133 TRP A N 1
ATOM 993 C CA . TRP A 1 133 ? 7.008 9.375 1.253 1.00 96.56 133 TRP A CA 1
ATOM 994 C C . TRP A 1 133 ? 8.217 9.453 0.322 1.00 96.56 133 TRP A C 1
ATOM 996 O O . TRP A 1 133 ? 9.038 10.368 0.407 1.00 96.56 133 TRP A O 1
ATOM 1006 N N . GLN A 1 134 ? 8.309 8.503 -0.602 1.00 97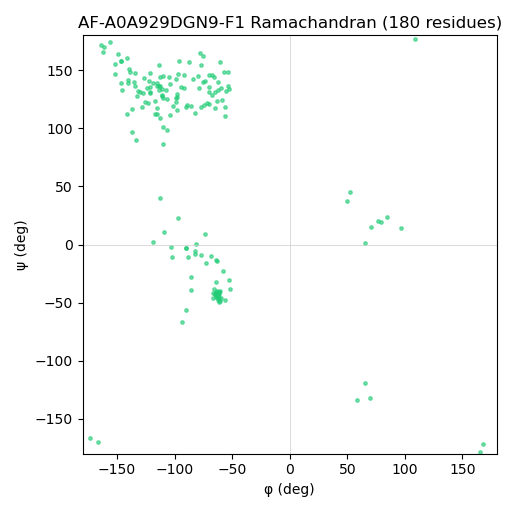.75 134 GLN A N 1
ATOM 1007 C CA . GLN A 1 134 ? 9.420 8.410 -1.540 1.00 97.75 134 GLN A CA 1
ATOM 1008 C C . GLN A 1 134 ? 8.943 8.020 -2.933 1.00 97.75 134 GLN A C 1
ATOM 1010 O O . GLN A 1 134 ? 7.935 7.333 -3.110 1.00 97.75 134 GLN A O 1
ATOM 1015 N N . GLN A 1 135 ? 9.684 8.470 -3.941 1.00 97.38 135 GLN A N 1
ATOM 1016 C CA . GLN A 1 135 ? 9.359 8.188 -5.329 1.00 97.38 135 GL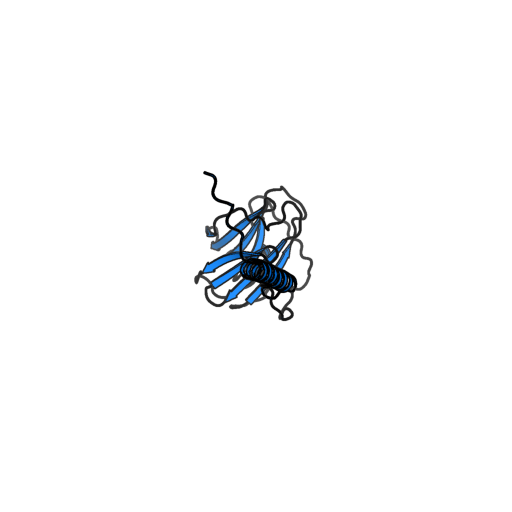N A CA 1
ATOM 1017 C C . GLN A 1 135 ? 9.593 6.705 -5.639 1.00 97.38 135 GLN A C 1
ATOM 1019 O O . GLN A 1 135 ? 10.649 6.159 -5.321 1.00 97.38 135 GLN A O 1
ATOM 1024 N N . PHE A 1 136 ? 8.648 6.076 -6.339 1.00 97.62 136 PHE A N 1
ATOM 1025 C CA . PHE A 1 136 ? 8.794 4.705 -6.817 1.00 97.62 136 PHE A CA 1
ATOM 1026 C C . PHE A 1 136 ? 8.497 4.616 -8.318 1.00 97.62 136 PHE A C 1
ATOM 1028 O O . PHE A 1 136 ? 7.377 4.913 -8.738 1.00 97.62 136 PHE A O 1
ATOM 1035 N N . PRO A 1 137 ? 9.468 4.202 -9.156 1.00 96.94 137 PRO A N 1
ATOM 1036 C CA . PRO A 1 137 ? 9.317 4.201 -10.615 1.00 96.94 137 PRO A CA 1
ATOM 1037 C C . PRO A 1 137 ? 8.148 3.369 -11.148 1.00 96.94 137 PRO A C 1
ATOM 1039 O O . PRO A 1 137 ? 7.689 3.604 -12.264 1.00 96.94 137 PRO A O 1
ATOM 1042 N N . HIS A 1 138 ? 7.677 2.395 -10.369 1.00 96.81 138 HIS A N 1
ATOM 1043 C CA . HIS A 1 138 ? 6.610 1.490 -10.779 1.00 96.81 138 HIS A CA 1
ATOM 1044 C C . HIS A 1 138 ? 5.213 2.001 -10.427 1.00 96.81 138 HIS A C 1
ATOM 1046 O O . HIS A 1 138 ? 4.237 1.370 -10.827 1.00 96.81 138 HIS A O 1
ATOM 1052 N N . VAL A 1 139 ? 5.086 3.146 -9.746 1.00 97.00 139 VAL A N 1
ATOM 1053 C CA . VAL A 1 139 ? 3.800 3.840 -9.624 1.00 97.00 139 VAL A CA 1
ATOM 1054 C C . VAL A 1 139 ? 3.446 4.462 -10.972 1.00 97.00 139 VAL A C 1
ATOM 1056 O O . VAL A 1 139 ? 4.167 5.302 -11.517 1.00 97.00 139 VAL A O 1
ATOM 1059 N N . ARG A 1 140 ? 2.292 4.077 -11.507 1.00 95.69 140 ARG A N 1
ATOM 1060 C CA . ARG A 1 140 ? 1.709 4.695 -12.693 1.00 95.69 140 ARG A CA 1
ATOM 1061 C C . ARG A 1 140 ? 1.076 6.023 -12.298 1.00 95.69 140 ARG A C 1
ATOM 1063 O O . ARG A 1 140 ? 0.159 6.059 -11.483 1.00 95.69 140 ARG A O 1
ATOM 1070 N N . ARG A 1 141 ? 1.588 7.105 -12.878 1.00 93.38 141 ARG A N 1
ATOM 1071 C CA . ARG A 1 141 ? 1.222 8.481 -12.525 1.00 93.38 141 ARG A CA 1
ATOM 1072 C C . ARG A 1 141 ? -0.115 8.927 -13.118 1.00 93.38 141 ARG A C 1
ATOM 1074 O O . ARG A 1 141 ? -0.616 8.345 -14.083 1.00 93.38 141 ARG A O 1
ATOM 1081 N N . GLY A 1 142 ? -0.644 10.021 -12.579 1.00 90.25 142 GLY A N 1
ATOM 1082 C CA . GLY A 1 142 ? -1.912 10.623 -12.971 1.00 90.25 142 GLY A CA 1
ATOM 1083 C C . GLY A 1 142 ? -3.093 9.745 -12.566 1.00 90.25 142 GLY A C 1
ATOM 1084 O O . GLY A 1 142 ? -3.168 9.261 -11.443 1.00 90.25 142 GLY A O 1
ATOM 1085 N N . ARG A 1 143 ? -4.018 9.515 -13.502 1.00 90.75 143 ARG A N 1
ATOM 1086 C CA . ARG A 1 143 ? -5.262 8.752 -13.275 1.00 90.75 143 ARG A CA 1
ATOM 1087 C C . ARG A 1 143 ? -5.177 7.290 -13.707 1.00 90.75 143 ARG A C 1
ATOM 1089 O O . ARG A 1 143 ? -6.176 6.673 -14.063 1.00 90.75 143 ARG A O 1
ATOM 1096 N N . GLN A 1 144 ? -3.966 6.751 -13.773 1.00 93.00 144 GLN A N 1
ATOM 1097 C CA . GLN A 1 144 ? -3.768 5.356 -14.142 1.00 93.00 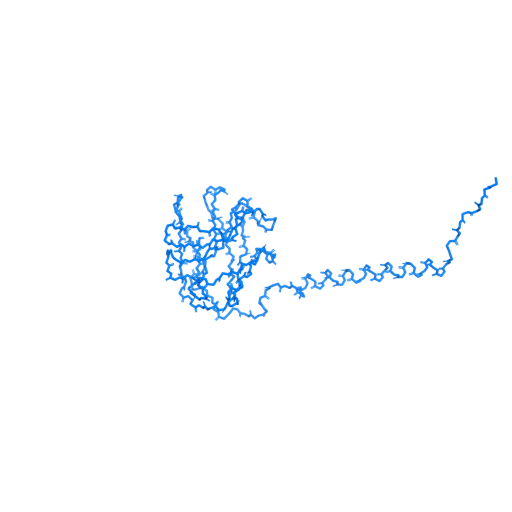144 GLN A CA 1
ATOM 1098 C C . GLN A 1 144 ? -4.043 4.447 -12.946 1.00 93.00 144 GLN A C 1
ATOM 1100 O O . GLN A 1 144 ? -3.720 4.785 -11.809 1.00 93.00 144 GLN A O 1
ATOM 1105 N N . ALA A 1 145 ? -4.606 3.272 -13.225 1.00 95.00 145 ALA A N 1
ATOM 1106 C CA . ALA A 1 145 ? -4.828 2.263 -12.206 1.00 95.00 145 ALA A CA 1
ATOM 1107 C C . ALA A 1 145 ? -3.500 1.660 -11.736 1.00 95.00 145 ALA A C 1
ATOM 1109 O O . ALA A 1 145 ? -2.670 1.236 -12.556 1.00 95.00 145 ALA A O 1
ATOM 1110 N N . ASN A 1 146 ? -3.333 1.599 -10.419 1.00 96.88 146 ASN A N 1
ATOM 1111 C CA . ASN A 1 146 ? -2.250 0.899 -9.748 1.00 96.88 146 ASN A CA 1
ATOM 1112 C C . ASN A 1 146 ? -2.817 -0.281 -8.964 1.00 96.88 146 ASN A C 1
ATOM 1114 O O . ASN A 1 146 ? -3.821 -0.160 -8.264 1.00 96.88 146 ASN A O 1
ATOM 1118 N N . ARG A 1 147 ? -2.139 -1.424 -9.063 1.00 96.81 147 ARG A N 1
ATOM 1119 C CA . ARG A 1 147 ? -2.394 -2.578 -8.204 1.00 96.81 147 ARG A CA 1
ATOM 1120 C C . ARG A 1 147 ? -1.530 -2.459 -6.962 1.00 96.81 147 ARG A C 1
ATOM 1122 O O . ARG A 1 147 ? -0.304 -2.441 -7.070 1.00 96.81 147 ARG A O 1
ATOM 1129 N N . LEU A 1 148 ? -2.166 -2.400 -5.805 1.00 97.94 148 LEU A N 1
ATOM 1130 C CA . LEU A 1 148 ? -1.518 -2.339 -4.505 1.00 97.94 148 LEU A CA 1
ATOM 1131 C C . LEU A 1 148 ? -1.692 -3.687 -3.822 1.00 97.94 148 LEU A C 1
ATOM 1133 O O . LEU A 1 148 ? -2.800 -4.223 -3.794 1.00 97.94 148 LEU A O 1
ATOM 1137 N N . ARG A 1 149 ? -0.612 -4.234 -3.264 1.00 97.25 149 ARG A N 1
ATOM 1138 C CA . ARG A 1 149 ? -0.672 -5.457 -2.464 1.00 97.25 149 ARG A CA 1
ATOM 1139 C C . ARG A 1 149 ? 0.128 -5.314 -1.182 1.00 97.25 149 ARG A C 1
ATOM 1141 O O . ARG A 1 149 ? 1.274 -4.869 -1.211 1.00 97.25 149 ARG A O 1
ATOM 1148 N N . VAL A 1 150 ? -0.452 -5.782 -0.084 1.00 97.44 150 VAL A N 1
ATOM 1149 C CA . VAL A 1 150 ? 0.233 -5.991 1.193 1.00 97.44 150 VAL A CA 1
ATOM 1150 C C . VAL A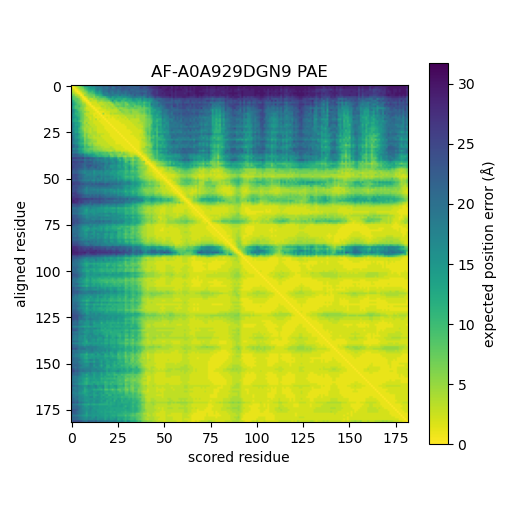 1 150 ? 0.113 -7.458 1.603 1.00 97.44 150 VAL A C 1
ATOM 1152 O O . VAL A 1 150 ? -0.969 -8.039 1.559 1.00 97.44 150 VAL A O 1
ATOM 1155 N N . ASN A 1 151 ? 1.235 -8.070 1.972 1.00 96.19 151 ASN A N 1
ATOM 1156 C CA . ASN A 1 151 ? 1.303 -9.406 2.558 1.00 96.19 151 ASN A CA 1
ATOM 1157 C C . ASN A 1 151 ? 1.831 -9.281 3.984 1.00 96.19 151 ASN A C 1
ATOM 1159 O O . ASN A 1 151 ? 2.964 -8.845 4.163 1.00 96.19 151 ASN A O 1
ATOM 1163 N N . CYS A 1 152 ? 1.029 -9.656 4.971 1.00 97.44 152 CYS A N 1
ATOM 1164 C CA . CYS A 1 152 ? 1.394 -9.591 6.378 1.00 97.44 152 CYS A CA 1
ATOM 1165 C C . CYS A 1 152 ? 1.501 -10.996 6.979 1.00 97.44 152 CYS A C 1
ATOM 1167 O O . CYS A 1 152 ? 0.605 -11.821 6.792 1.00 97.44 152 CYS A O 1
ATOM 1169 N N . ALA A 1 153 ? 2.585 -11.234 7.716 1.00 97.25 153 ALA A N 1
ATOM 1170 C CA . ALA A 1 153 ? 2.845 -12.445 8.487 1.00 97.25 153 ALA A CA 1
ATOM 1171 C C . ALA A 1 153 ? 3.518 -12.069 9.818 1.00 97.25 153 ALA A C 1
ATOM 1173 O O . ALA A 1 153 ? 4.654 -11.583 9.840 1.00 97.25 153 ALA A O 1
ATOM 1174 N N . GLY A 1 154 ? 2.818 -12.255 10.939 1.00 97.94 154 GLY A N 1
ATOM 1175 C CA . GLY A 1 154 ? 3.280 -11.783 12.246 1.00 97.94 154 GLY A CA 1
ATOM 1176 C C . GLY A 1 154 ? 3.512 -10.261 12.245 1.00 97.94 154 GLY A C 1
ATOM 1177 O O . GLY A 1 154 ? 2.662 -9.525 11.753 1.00 97.94 154 GLY A O 1
ATOM 1178 N N . PRO A 1 155 ? 4.626 -9.729 12.770 1.00 98.00 155 PRO A N 1
ATOM 1179 C CA . PRO A 1 155 ? 4.889 -8.284 12.757 1.00 98.00 155 PRO A CA 1
ATOM 1180 C C . PRO A 1 155 ? 5.355 -7.750 11.392 1.00 98.00 155 PRO A C 1
ATOM 1182 O O . PRO A 1 155 ? 5.464 -6.541 11.217 1.00 98.00 155 PRO A O 1
ATOM 1185 N N . THR A 1 156 ? 5.652 -8.623 10.426 1.00 98.50 156 THR A N 1
ATOM 1186 C CA . THR A 1 156 ? 6.251 -8.234 9.147 1.00 98.50 156 THR A CA 1
ATOM 1187 C C . THR A 1 156 ? 5.191 -8.111 8.060 1.00 98.50 156 THR A C 1
ATOM 1189 O O . THR A 1 156 ? 4.464 -9.065 7.786 1.00 98.50 156 THR A O 1
ATOM 1192 N N . CYS A 1 157 ? 5.159 -6.969 7.376 1.00 98.44 157 CYS A N 1
ATOM 1193 C CA . CYS A 1 157 ? 4.346 -6.749 6.187 1.00 98.44 157 CYS A CA 1
ATOM 1194 C C . CYS A 1 157 ? 5.225 -6.355 4.991 1.00 98.44 157 CYS A C 1
ATOM 1196 O O . CYS A 1 157 ? 6.126 -5.524 5.107 1.00 98.44 157 CYS A O 1
ATOM 1198 N N . ARG A 1 158 ? 4.969 -6.954 3.826 1.00 98.06 158 ARG A N 1
ATOM 1199 C CA . ARG A 1 158 ? 5.646 -6.677 2.550 1.00 98.06 158 ARG A CA 1
ATOM 1200 C C . ARG A 1 158 ? 4.689 -6.002 1.585 1.00 98.06 158 ARG A C 1
ATOM 1202 O O . ARG A 1 158 ? 3.569 -6.480 1.399 1.00 98.06 158 ARG A O 1
ATOM 1209 N N . PHE A 1 159 ? 5.156 -4.942 0.940 1.00 98.12 159 PHE A N 1
ATOM 1210 C CA . PHE A 1 159 ? 4.343 -4.069 0.101 1.00 98.12 159 PHE A CA 1
ATOM 1211 C C . PHE A 1 159 ? 4.799 -4.137 -1.347 1.00 98.12 159 PHE A C 1
ATOM 1213 O O . PHE A 1 159 ? 5.999 -4.148 -1.637 1.00 98.12 159 PHE A O 1
ATOM 1220 N N . TYR A 1 160 ? 3.828 -4.154 -2.252 1.00 97.50 160 TYR A N 1
ATOM 1221 C CA . TYR A 1 160 ? 4.052 -4.238 -3.685 1.00 97.50 160 TYR A CA 1
ATOM 1222 C C . TYR A 1 160 ? 3.162 -3.241 -4.420 1.00 97.50 160 TYR A C 1
ATOM 1224 O O . TYR A 1 160 ? 1.980 -3.101 -4.097 1.00 97.50 160 TYR A O 1
ATOM 1232 N N . ILE A 1 161 ? 3.722 -2.596 -5.442 1.00 97.75 161 ILE A N 1
ATOM 1233 C CA . ILE A 1 161 ? 2.999 -1.710 -6.360 1.00 97.75 161 ILE A CA 1
ATOM 1234 C C . ILE A 1 161 ? 3.221 -2.246 -7.767 1.00 97.75 161 ILE A C 1
ATOM 1236 O O . ILE A 1 161 ? 4.358 -2.364 -8.212 1.00 97.75 161 ILE A O 1
ATOM 1240 N N . ASN A 1 162 ? 2.138 -2.580 -8.468 1.00 96.12 162 ASN A N 1
ATOM 1241 C CA . ASN A 1 162 ? 2.176 -3.165 -9.811 1.00 96.12 162 ASN A CA 1
ATOM 1242 C C . ASN A 1 162 ? 3.088 -4.405 -9.903 1.00 96.12 162 ASN A C 1
ATOM 1244 O O . ASN A 1 162 ? 3.849 -4.551 -10.853 1.00 96.12 162 ASN A O 1
ATOM 1248 N N . ASP A 1 163 ? 2.968 -5.295 -8.911 1.00 93.06 163 ASP A N 1
ATOM 1249 C CA . ASP A 1 163 ? 3.776 -6.509 -8.684 1.00 93.06 163 ASP A CA 1
ATOM 1250 C C . ASP A 1 163 ? 5.259 -6.296 -8.356 1.00 93.06 163 ASP A C 1
ATOM 1252 O O . ASP A 1 163 ? 5.959 -7.268 -8.076 1.00 93.06 163 ASP A O 1
ATOM 1256 N N . GLU A 1 164 ? 5.720 -5.053 -8.278 1.00 94.31 164 GLU A N 1
ATOM 1257 C CA . GLU A 1 164 ? 7.099 -4.741 -7.918 1.00 94.31 164 GLU A CA 1
ATOM 1258 C C . GLU A 1 164 ? 7.220 -4.526 -6.417 1.00 94.31 164 GLU A C 1
ATOM 1260 O O . GLU A 1 164 ? 6.391 -3.853 -5.798 1.00 94.31 164 GLU A O 1
ATOM 1265 N N . TYR A 1 165 ? 8.246 -5.131 -5.821 1.00 94.94 165 TYR A N 1
ATOM 1266 C CA . TYR A 1 165 ? 8.515 -5.008 -4.393 1.00 94.94 165 TYR A CA 1
ATOM 1267 C C . TYR A 1 165 ? 8.882 -3.561 -4.058 1.00 94.94 165 TYR A C 1
ATOM 1269 O O . TYR A 1 165 ? 9.890 -3.045 -4.539 1.00 94.94 165 TYR A O 1
ATOM 1277 N N . ALA A 1 166 ? 8.065 -2.924 -3.222 1.00 97.38 166 ALA A N 1
ATOM 1278 C CA . ALA A 1 166 ? 8.287 -1.557 -2.777 1.00 97.38 166 ALA A CA 1
ATOM 1279 C C . ALA A 1 166 ? 9.121 -1.538 -1.491 1.00 97.38 166 ALA A C 1
ATOM 1281 O O . ALA A 1 166 ? 10.188 -0.929 -1.450 1.00 97.38 166 ALA A O 1
ATOM 1282 N N . THR A 1 167 ? 8.654 -2.226 -0.442 1.00 98.31 167 THR A N 1
ATOM 1283 C CA . THR A 1 167 ? 9.311 -2.222 0.872 1.00 98.31 167 THR A CA 1
ATOM 1284 C C . THR A 1 167 ? 8.828 -3.359 1.784 1.00 98.31 167 THR A C 1
ATOM 1286 O O . THR A 1 167 ? 7.857 -4.059 1.483 1.00 98.31 167 THR A O 1
ATOM 1289 N N . THR A 1 168 ? 9.508 -3.525 2.918 1.00 98.38 168 THR A N 1
ATOM 1290 C CA . THR A 1 168 ? 9.097 -4.356 4.053 1.00 98.38 168 THR A CA 1
ATOM 1291 C C . THR A 1 168 ? 9.073 -3.478 5.293 1.00 98.38 168 THR A C 1
ATOM 1293 O O . THR A 1 168 ? 10.019 -2.732 5.536 1.00 98.38 168 THR A O 1
ATOM 1296 N N . VAL A 1 169 ? 8.015 -3.601 6.087 1.00 98.62 169 VAL A N 1
ATOM 1297 C CA . VAL A 1 169 ? 7.886 -2.958 7.396 1.00 98.62 169 VAL A CA 1
ATOM 1298 C C . VAL A 1 169 ? 7.743 -4.040 8.454 1.00 98.62 169 VAL A C 1
ATOM 1300 O O . VAL A 1 169 ? 7.042 -5.029 8.243 1.00 98.62 169 VAL A O 1
ATOM 1303 N N . GLU A 1 170 ? 8.406 -3.846 9.588 1.00 98.38 170 GLU A N 1
ATOM 1304 C CA . GLU A 1 170 ? 8.214 -4.644 10.794 1.00 98.38 170 GLU A CA 1
ATOM 1305 C C . GLU A 1 170 ? 7.694 -3.726 11.901 1.00 98.38 170 GLU A C 1
ATOM 1307 O O . GLU A 1 170 ? 8.400 -2.824 12.345 1.00 98.38 170 GLU A O 1
ATOM 1312 N N . ASP A 1 171 ? 6.446 -3.931 12.316 1.00 98.31 171 ASP A N 1
ATOM 1313 C CA . ASP A 1 171 ? 5.812 -3.180 13.399 1.00 98.31 171 ASP A CA 1
ATOM 1314 C C . ASP A 1 171 ? 4.852 -4.111 14.155 1.00 98.31 171 ASP A C 1
ATOM 1316 O O . ASP A 1 171 ? 4.080 -4.869 13.563 1.00 98.31 171 ASP A O 1
ATOM 1320 N N . SER A 1 172 ? 4.936 -4.090 15.484 1.00 97.69 172 SER A N 1
ATOM 1321 C CA . SER A 1 172 ? 4.187 -4.981 16.375 1.00 97.69 172 SER A CA 1
ATOM 1322 C C . SER A 1 172 ? 3.076 -4.278 17.158 1.00 97.69 172 SER A C 1
ATOM 1324 O O . SER A 1 172 ? 2.499 -4.886 18.058 1.00 97.69 172 SER A O 1
ATOM 1326 N N . THR A 1 173 ? 2.751 -3.025 16.815 1.00 98.25 173 THR A N 1
ATOM 1327 C CA . THR A 1 173 ? 1.701 -2.243 17.490 1.00 98.25 173 THR A CA 1
ATOM 1328 C C . THR A 1 173 ? 0.342 -2.920 17.336 1.00 98.25 173 THR A C 1
ATOM 1330 O O . THR A 1 173 ? -0.338 -3.159 18.334 1.00 98.25 173 THR A O 1
ATOM 1333 N N . TRP A 1 174 ? -0.023 -3.305 16.107 1.00 98.25 174 TRP A N 1
ATOM 1334 C CA . TRP A 1 174 ? -1.188 -4.145 15.837 1.00 98.25 174 TRP A CA 1
ATOM 1335 C C . TRP A 1 174 ? -0.826 -5.274 14.876 1.00 98.25 174 TRP A C 1
ATOM 1337 O O . TRP A 1 174 ? -0.283 -5.050 13.796 1.00 98.25 174 TRP A O 1
ATOM 1347 N N . LEU A 1 175 ? -1.152 -6.505 15.273 1.00 98.06 175 LEU A N 1
ATOM 1348 C CA . LEU A 1 175 ? -0.861 -7.718 14.498 1.00 98.06 175 LEU A CA 1
ATOM 1349 C C . LEU A 1 175 ? -2.079 -8.268 13.748 1.00 98.06 175 LEU A C 1
ATOM 1351 O O . LEU A 1 175 ? -1.931 -9.157 12.917 1.00 98.06 175 LEU A O 1
ATOM 1355 N N . ALA A 1 176 ? -3.271 -7.748 14.033 1.00 98.19 176 ALA A N 1
ATOM 1356 C CA . ALA A 1 176 ? -4.519 -8.133 13.393 1.00 98.19 176 ALA A CA 1
ATOM 1357 C C . ALA A 1 176 ? -5.493 -6.961 13.402 1.00 98.19 176 ALA A C 1
ATOM 1359 O O . ALA A 1 176 ? -5.393 -6.098 14.268 1.00 98.19 176 ALA A O 1
ATOM 1360 N N . GLY A 1 177 ? -6.434 -6.942 12.468 1.00 98.06 177 GLY A N 1
ATOM 1361 C CA . GLY A 1 177 ? -7.482 -5.930 12.395 1.00 98.06 177 GLY A CA 1
ATOM 1362 C C . GLY A 1 177 ? -8.211 -5.994 11.063 1.00 98.06 177 GLY A C 1
ATOM 1363 O O . GLY A 1 177 ? -8.004 -6.928 10.285 1.00 98.06 177 GLY A O 1
ATOM 1364 N N . ASP A 1 178 ? -9.063 -5.008 10.818 1.00 97.94 178 ASP A N 1
ATOM 1365 C CA . ASP A 1 178 ? -9.813 -4.910 9.570 1.00 97.94 178 ASP A CA 1
ATOM 1366 C C . ASP A 1 178 ? -8.909 -4.427 8.426 1.00 97.94 178 ASP A C 1
ATOM 1368 O O . ASP A 1 178 ? -7.827 -3.862 8.637 1.00 97.94 178 ASP A O 1
ATOM 1372 N N . VAL A 1 179 ? -9.369 -4.645 7.204 1.00 97.19 179 VAL A N 1
ATOM 1373 C CA . VAL A 1 179 ? -8.778 -4.122 5.977 1.00 97.19 179 VAL A CA 1
ATOM 1374 C C . VAL A 1 179 ? -9.726 -3.128 5.327 1.00 97.19 179 VAL A C 1
ATOM 1376 O O . VAL A 1 179 ? -10.941 -3.168 5.520 1.00 97.19 179 VAL A O 1
ATOM 1379 N N . GLY A 1 180 ? -9.175 -2.212 4.545 1.00 96.00 180 GLY A N 1
ATOM 1380 C CA . GLY A 1 180 ? -9.965 -1.145 3.963 1.00 96.00 180 GLY A CA 1
ATOM 1381 C C . GLY A 1 180 ? -9.264 -0.388 2.859 1.00 96.00 180 GLY A C 1
ATOM 1382 O O . GLY A 1 180 ? -8.193 -0.773 2.388 1.00 96.00 180 GLY A O 1
ATOM 1383 N N . LEU A 1 181 ? -9.893 0.713 2.476 1.00 95.38 181 LEU A N 1
ATOM 1384 C CA . LEU A 1 181 ? -9.368 1.694 1.538 1.00 95.38 181 LEU A CA 1
ATOM 1385 C C . LEU A 1 181 ? -9.104 3.007 2.273 1.00 95.38 181 LEU A C 1
ATOM 1387 O O . LEU A 1 181 ? -9.849 3.348 3.198 1.00 95.38 181 LEU A O 1
ATOM 1391 N N . TRP A 1 182 ? -8.031 3.678 1.860 1.00 93.50 182 TRP A N 1
ATOM 1392 C CA . TRP A 1 182 ? -7.584 4.985 2.341 1.00 93.50 182 TRP A CA 1
ATOM 1393 C C . TRP A 1 182 ? -7.720 6.022 1.229 1.00 93.50 182 TRP A C 1
ATOM 1395 O O . TRP A 1 182 ? -7.338 5.674 0.081 1.00 93.50 182 TRP A O 1
#

Nearest PDB structures (foldseek):
  4b1m-assembly3_C  TM=8.799E-01  e=5.411E-08  Bacillus subtilis
  2eak-assembly3_C  TM=6.978E-01  e=9.146E-04  Homo sapiens
  6fof-assembly1_D  TM=6.682E-01  e=2.173E-03  Homo sapiens
  2r0f-assembly1_A  TM=6.320E-01  e=4.389E-03  unclassified
  2d6k-assembly1_B  TM=6.073E-01  e=5.449E-03  Mus musculus

Radius of gyration: 23.57 Å; Cα contacts (8 Å, |Δi|>4): 316; chains: 1; bounding box: 81×43×52 Å

Solvent-accessible surface area (backbone atoms only — not comparable to full-atom values): 10518 Å² total; per-residue (Å²): 138,81,79,78,80,87,76,78,52,68,66,59,52,52,51,51,54,50,52,51,53,49,53,52,50,52,51,49,52,49,51,51,37,50,74,73,39,76,77,49,86,63,76,93,62,79,77,95,70,78,78,84,74,70,86,78,84,86,83,68,60,90,96,50,90,54,68,47,75,69,83,52,73,45,49,62,48,72,52,76,49,78,49,55,55,89,76,78,66,67,82,50,70,40,36,38,27,38,36,21,81,48,93,46,33,31,30,38,46,35,36,33,22,78,16,33,34,34,30,36,39,34,55,65,92,45,76,43,69,80,37,67,77,41,79,38,90,64,47,50,49,52,63,39,70,37,38,42,34,42,39,31,54,67,43,37,35,39,35,27,38,65,78,40,81,71,52,75,48,78,51,72,89,58,50,43,22,27,32,31,37,56